Protein AF-A0A1F6H7B7-F1 (afdb_monomer)

Solvent-accessible surface area (backbone atoms only — not comparable to full-atom values): 17684 Å² total; per-residue (Å²): 93,75,45,80,41,49,40,76,53,74,68,33,74,91,38,43,65,57,56,53,54,42,64,75,52,29,46,65,53,29,44,35,38,45,31,40,31,54,53,30,71,84,36,67,70,41,30,29,41,40,28,42,43,70,62,48,75,68,54,48,51,51,49,52,50,46,30,59,59,48,55,75,46,44,66,60,53,51,53,52,49,60,57,54,60,72,52,90,85,77,53,75,87,78,46,56,69,66,55,48,52,45,46,32,71,72,76,43,68,84,72,70,76,75,76,85,73,89,74,79,93,84,74,99,63,90,74,74,80,74,78,49,72,66,57,39,50,54,52,44,53,53,47,50,54,53,47,53,52,50,56,56,50,47,73,78,43,55,82,67,58,29,55,54,49,51,52,51,45,54,51,51,54,50,53,39,52,54,43,54,50,54,46,17,69,75,33,72,60,32,40,48,52,50,35,75,69,36,72,65,54,39,50,53,47,50,54,49,46,41,49,51,54,34,47,63,76,64,61,73,87,59,48,73,49,67,43,85,38,44,26,33,41,96,79,29,51,79,35,62,36,57,50,99,88,67,48,76,38,60,47,99,86,69,45,78,34,63,40,52,41,62,66,62,50,49,52,52,48,50,55,49,32,47,75,72,60,40,79,81,57,41,76,85,57,74,83,56,78,86,65,72,88,77,77,78,74,83,81,79,83,85,128

pLDDT: mean 82.73, std 19.03, range [29.02, 97.75]

Secondary structure (DSSP, 8-state):
-EEEEEHHHHS-GGGHHHHHHHHHHEEEEEEEEPPTTTTTTT----EEEEEEEEPPHHHHHHHHHHHHHHHHHHHHHHHHHHHHHT-SS--GGGS-HHHHHHHHHHH----------------------PPPHHHHHHHHHHHHHHHHHHHHHHHH--HHHHHHHHHHHHHHHHHHHHHHHHHHHHSHHHHHHHHHH-HHHHHHHHHHHHHHHHHHHT----EEEE-S-BSB-SSSPBPB-B-TTSPBPB-TTSPBPB-BSHHHHHHHHHHHHHHTT-GGGSGGGTTSTTS--------PPP-

Foldseek 3Di:
DKDKAQPCLVPDLVNVVVVVVQLLFWDFAAKEWAQLLLPPPVGSGTIIITDIDTDDPVVNVLLVVLLVVCVVCVVVVLVVLVVQLPDDDDDLVNDDPLVSVLLCSPLNDQPPPPPDPDDDDDDDDPPPPDQDLVNLVVLLVVLVVVLVVLVVQLVVDDPVVVVVSVVVSVVSVVVNVVSLQSNLSNDPSSSSVCCSPDPVSVVVSSVSSSSVSSCVVPPDDHHYYYKPFSLADPNSDGDFDADPVRHFDADPVRDTHRPTCVVVSVVVSLVVCVVVVPVCNDPVVVPPPVPDPPPDDDDDDDD

Sequence (303 aa):
MAIVLPQGRLNNTNDEYIRKFIMERARILAVVGLHGNTFKPHTGTKTSVLFLQRYTEEELKKINAVQSKYEKQWQKFLEEIKTLAKKTNLTEESLPEELTGFLNSFYGSYEEEPEAEDNDKENGEEALKAETVEDLYEAIDTLKEEIETLQKEIKNADREKKKELTKKLKAFQKSLAEKEYSLGLKTLTGRLNILLNDGKDSEEFHKFWLRSKSAKELSYPIFMATSQKSGKDNSGEYVYKKDSSGELMLDENGHLIIDHDLDFIAEKFIEFAKKQRYDFSRESYKYKSEMLMAAEEKAKYGK

Structure (mmCIF, N/CA/C/O backbone):
data_AF-A0A1F6H7B7-F1
#
_entry.id   AF-A0A1F6H7B7-F1
#
loop_
_atom_site.group_PDB
_atom_site.id
_atom_site.type_symbol
_atom_site.label_atom_id
_atom_site.label_alt_id
_atom_site.label_comp_id
_atom_site.label_asym_id
_atom_site.label_entity_id
_atom_site.label_seq_id
_atom_site.pdbx_PDB_ins_code
_atom_site.Cartn_x
_atom_site.Cartn_y
_atom_site.Cartn_z
_atom_site.occupancy
_atom_site.B_iso_or_equiv
_atom_site.auth_seq_id
_atom_site.auth_comp_id
_atom_site.auth_asym_id
_atom_site.auth_atom_id
_atom_site.pdbx_PDB_model_num
ATOM 1 N N . MET A 1 1 ? -1.142 4.619 -20.828 1.00 90.25 1 MET A N 1
ATOM 2 C CA . MET A 1 1 ? -0.854 5.981 -20.319 1.00 90.25 1 MET A CA 1
ATOM 3 C C . MET A 1 1 ? 0.455 5.928 -19.550 1.00 90.25 1 MET A C 1
ATOM 5 O O . MET A 1 1 ? 0.703 4.900 -18.931 1.00 90.25 1 MET A O 1
ATOM 9 N N . ALA A 1 2 ? 1.267 6.982 -19.589 1.00 93.88 2 ALA A N 1
ATOM 10 C CA . ALA A 1 2 ? 2.458 7.120 -18.751 1.00 93.88 2 ALA A CA 1
ATOM 11 C C . ALA A 1 2 ? 2.395 8.459 -18.008 1.00 93.88 2 ALA A C 1
ATOM 13 O O . ALA A 1 2 ? 1.952 9.447 -18.591 1.00 93.88 2 ALA A O 1
ATOM 14 N N . ILE A 1 3 ? 2.784 8.483 -16.734 1.00 94.94 3 ILE A N 1
ATOM 15 C CA . ILE A 1 3 ? 2.766 9.688 -15.892 1.00 94.94 3 ILE A CA 1
ATOM 16 C C . ILE A 1 3 ? 4.098 9.786 -15.153 1.00 94.94 3 ILE A C 1
ATOM 18 O O . ILE A 1 3 ? 4.550 8.798 -14.580 1.00 94.94 3 ILE A O 1
ATOM 22 N N . VAL A 1 4 ? 4.710 10.971 -15.139 1.00 95.12 4 VAL A N 1
ATOM 23 C CA .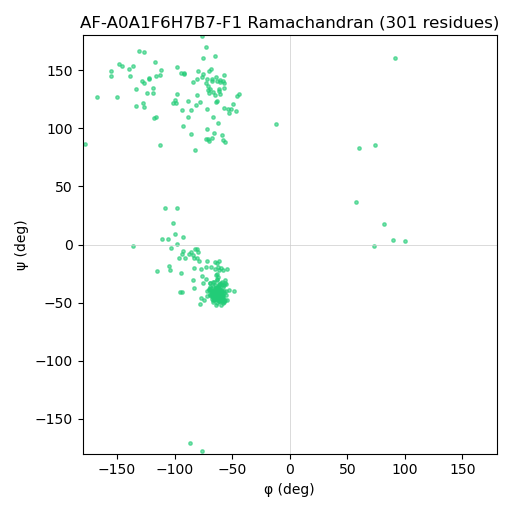 VAL A 1 4 ? 5.872 11.267 -14.290 1.00 95.12 4 VAL A CA 1
ATOM 24 C C . VAL A 1 4 ? 5.375 11.781 -12.943 1.00 95.12 4 VAL A C 1
ATOM 26 O O . VAL A 1 4 ? 4.633 12.759 -12.892 1.00 95.12 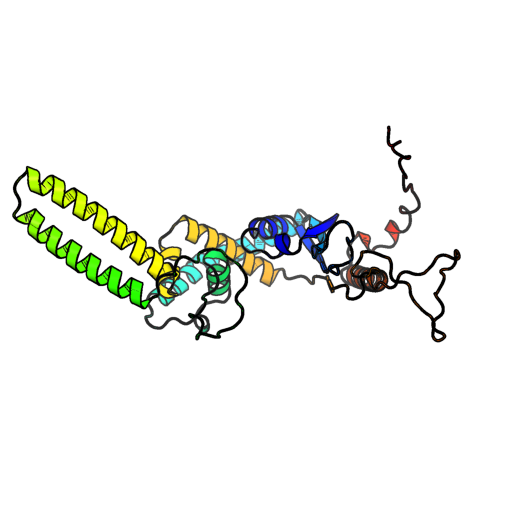4 VAL A O 1
ATOM 29 N N . LEU A 1 5 ? 5.778 11.130 -11.854 1.00 93.19 5 LEU A N 1
ATOM 30 C CA . LEU A 1 5 ? 5.374 11.480 -10.493 1.00 93.19 5 LEU A CA 1
ATOM 31 C C . LEU A 1 5 ? 6.599 11.630 -9.583 1.00 93.19 5 LEU A C 1
ATOM 33 O O . LEU A 1 5 ? 7.522 10.817 -9.674 1.00 93.19 5 LEU A O 1
ATOM 37 N N . PRO A 1 6 ? 6.627 12.616 -8.669 1.00 93.56 6 PRO A N 1
ATOM 38 C CA . PRO A 1 6 ? 7.606 12.650 -7.586 1.00 93.56 6 PRO A CA 1
ATOM 39 C C . PRO A 1 6 ? 7.535 11.377 -6.741 1.00 93.56 6 PRO A C 1
ATOM 41 O O . PRO A 1 6 ? 6.448 10.965 -6.327 1.00 93.56 6 PRO A O 1
ATOM 44 N N . GLN A 1 7 ? 8.684 10.781 -6.418 1.00 88.56 7 GLN A N 1
ATOM 45 C CA . GLN A 1 7 ? 8.719 9.587 -5.567 1.00 88.56 7 GLN A CA 1
ATOM 46 C C . GLN A 1 7 ? 8.140 9.862 -4.178 1.00 88.56 7 GLN A C 1
ATOM 48 O O . GLN A 1 7 ? 7.423 9.024 -3.643 1.00 88.56 7 GLN A O 1
ATOM 53 N N . GLY A 1 8 ? 8.347 11.068 -3.642 1.00 86.31 8 GLY A N 1
ATOM 54 C CA . GLY A 1 8 ? 7.748 11.488 -2.374 1.00 86.31 8 GLY A CA 1
ATOM 55 C C . GLY A 1 8 ? 6.216 11.559 -2.386 1.00 86.31 8 GLY A C 1
ATOM 56 O O . GLY A 1 8 ? 5.623 11.578 -1.321 1.00 86.31 8 GLY A O 1
ATOM 57 N N . ARG A 1 9 ? 5.555 11.570 -3.553 1.00 87.38 9 ARG A N 1
ATOM 58 C CA . ARG A 1 9 ? 4.090 11.422 -3.657 1.00 87.38 9 ARG A CA 1
ATOM 59 C C . ARG A 1 9 ? 3.688 9.973 -3.880 1.00 87.38 9 ARG A C 1
ATOM 61 O O . ARG A 1 9 ? 2.728 9.494 -3.295 1.00 87.38 9 ARG A O 1
ATOM 68 N N . LEU A 1 10 ? 4.439 9.259 -4.717 1.00 86.44 10 LEU A N 1
ATOM 69 C CA . LEU A 1 10 ? 4.133 7.868 -5.033 1.00 86.44 10 LEU A CA 1
ATOM 70 C C . LEU A 1 10 ? 4.361 6.923 -3.845 1.00 86.44 10 LEU A C 1
ATOM 72 O O . LEU A 1 10 ? 3.613 5.958 -3.723 1.00 86.44 10 LEU A O 1
ATOM 76 N N . ASN A 1 11 ? 5.344 7.191 -2.980 1.00 85.06 11 ASN A N 1
ATOM 77 C CA . ASN A 1 11 ? 5.778 6.272 -1.919 1.00 85.06 11 ASN A CA 1
ATOM 78 C C . ASN A 1 11 ? 5.310 6.674 -0.514 1.00 85.06 11 ASN A C 1
ATOM 80 O O . ASN A 1 11 ? 5.305 5.837 0.379 1.00 85.06 11 ASN A O 1
ATOM 84 N N . ASN A 1 12 ? 4.912 7.930 -0.305 1.00 82.19 12 ASN A N 1
ATOM 85 C CA . ASN A 1 12 ? 4.540 8.431 1.019 1.00 82.19 12 ASN A CA 1
ATOM 86 C C . ASN A 1 12 ? 3.251 7.767 1.529 1.00 82.19 12 ASN A C 1
ATOM 88 O O . ASN A 1 12 ? 2.313 7.527 0.760 1.00 82.19 12 ASN A O 1
ATOM 92 N N . THR A 1 13 ? 3.211 7.459 2.823 1.00 77.38 13 THR A N 1
ATOM 93 C CA . THR A 1 13 ? 2.051 6.905 3.531 1.00 77.38 13 THR A CA 1
ATOM 94 C C . THR A 1 13 ? 0.853 7.854 3.481 1.00 77.38 13 THR A C 1
ATOM 96 O O . THR A 1 13 ? -0.253 7.414 3.188 1.00 77.38 13 THR A O 1
ATOM 99 N N . ASN A 1 14 ? 1.066 9.168 3.612 1.00 79.38 14 ASN A N 1
ATOM 100 C CA . ASN A 1 14 ? -0.015 10.167 3.565 1.00 79.38 14 ASN A CA 1
ATOM 101 C C . ASN A 1 14 ? -0.739 10.211 2.207 1.00 79.38 14 ASN A C 1
ATOM 103 O O . ASN A 1 14 ? -1.907 10.585 2.127 1.00 79.38 14 ASN A O 1
ATOM 107 N N . ASP A 1 15 ? -0.055 9.803 1.136 1.00 85.00 15 ASP A N 1
ATOM 108 C CA . ASP A 1 15 ? -0.581 9.777 -0.230 1.00 85.00 15 ASP A CA 1
ATOM 109 C C . ASP A 1 15 ? -1.018 8.359 -0.669 1.00 85.00 15 ASP A C 1
ATOM 111 O O . ASP A 1 15 ? -1.204 8.084 -1.857 1.00 85.00 15 ASP A O 1
ATOM 115 N N . GLU A 1 16 ? -1.235 7.433 0.277 1.00 84.06 16 GLU A N 1
ATOM 116 C CA . GLU A 1 16 ? -1.691 6.061 -0.006 1.00 84.06 16 GLU A CA 1
ATOM 117 C C . GLU A 1 16 ? -3.002 6.024 -0.810 1.00 84.06 16 GLU A C 1
ATOM 119 O O . GLU A 1 16 ? -3.185 5.158 -1.673 1.00 84.06 16 GLU A O 1
ATOM 124 N N . TYR A 1 17 ? -3.892 7.000 -0.603 1.00 85.38 17 TYR A N 1
ATOM 125 C CA . TYR A 1 17 ? -5.143 7.119 -1.355 1.00 85.38 17 TYR A CA 1
ATOM 126 C C . TYR A 1 17 ? -4.912 7.191 -2.877 1.00 85.38 17 TYR A C 1
ATOM 128 O O . TYR A 1 17 ? -5.730 6.674 -3.638 1.00 85.38 17 TYR A O 1
ATOM 136 N N . ILE A 1 18 ? -3.784 7.754 -3.334 1.00 89.44 18 ILE A N 1
ATOM 137 C CA . ILE A 1 18 ? -3.405 7.797 -4.755 1.00 89.44 18 ILE A CA 1
ATOM 138 C C . ILE A 1 18 ? -3.130 6.379 -5.262 1.00 89.44 18 ILE A C 1
ATOM 140 O O . ILE A 1 18 ? -3.654 5.975 -6.303 1.00 89.44 18 ILE A O 1
ATOM 144 N N . ARG A 1 19 ? -2.343 5.592 -4.513 1.00 89.50 19 ARG A N 1
ATOM 145 C CA . ARG A 1 19 ? -2.039 4.193 -4.857 1.00 89.50 19 ARG A CA 1
ATOM 146 C C . ARG A 1 19 ? -3.311 3.346 -4.868 1.00 89.50 19 ARG A C 1
ATOM 148 O O . ARG A 1 19 ? -3.544 2.631 -5.841 1.00 89.50 19 ARG A O 1
ATOM 155 N N . LYS A 1 20 ? -4.169 3.491 -3.850 1.00 87.31 20 LYS A N 1
ATOM 156 C CA . LYS A 1 20 ? -5.486 2.831 -3.778 1.00 87.31 20 LYS A CA 1
ATOM 157 C C . LYS A 1 20 ? -6.349 3.174 -4.996 1.00 87.31 20 LYS A C 1
ATOM 159 O O . LYS A 1 20 ? -6.845 2.271 -5.666 1.00 87.31 20 LYS A O 1
ATOM 164 N N . PHE A 1 21 ? -6.460 4.458 -5.336 1.00 90.81 21 PHE A N 1
ATOM 165 C CA . PHE A 1 21 ? -7.241 4.924 -6.484 1.00 90.81 21 PHE A CA 1
ATOM 166 C C . PHE A 1 21 ? -6.760 4.318 -7.808 1.00 90.81 21 PHE A C 1
ATOM 168 O O . PHE A 1 21 ? -7.582 3.908 -8.634 1.00 90.81 21 PHE A O 1
ATOM 175 N N . ILE A 1 22 ? -5.438 4.252 -8.004 1.00 92.00 22 ILE A N 1
ATOM 176 C CA . ILE A 1 22 ? -4.825 3.642 -9.187 1.00 92.00 22 ILE A CA 1
ATOM 177 C C . ILE A 1 22 ? -5.146 2.148 -9.228 1.00 92.00 22 ILE A C 1
ATOM 179 O O . ILE A 1 22 ? -5.678 1.688 -10.234 1.00 92.00 22 ILE A O 1
ATOM 183 N N . MET A 1 23 ? -4.890 1.409 -8.144 1.00 89.62 23 MET A N 1
ATOM 184 C CA . MET A 1 23 ? -5.093 -0.046 -8.083 1.00 89.62 23 MET A CA 1
ATOM 185 C C . MET A 1 23 ? -6.555 -0.468 -8.281 1.00 89.62 23 MET A C 1
ATOM 187 O O . MET A 1 23 ? -6.802 -1.559 -8.790 1.00 89.62 23 MET A O 1
ATOM 191 N N . GLU A 1 24 ? -7.519 0.385 -7.923 1.00 88.56 24 GLU A N 1
ATOM 192 C CA . GLU A 1 24 ? -8.952 0.155 -8.159 1.00 88.56 24 GLU A CA 1
ATOM 193 C C . GLU A 1 24 ? -9.361 0.299 -9.632 1.00 88.56 24 GLU A C 1
ATOM 195 O O . GLU A 1 24 ? -10.335 -0.311 -10.069 1.00 88.56 24 GLU A O 1
ATOM 200 N N . ARG A 1 25 ? -8.665 1.141 -10.404 1.00 91.31 25 ARG A N 1
ATOM 201 C CA . ARG A 1 25 ? -9.115 1.568 -11.745 1.00 91.31 25 ARG A CA 1
ATOM 202 C C . ARG A 1 25 ? -8.206 1.108 -12.871 1.00 91.31 25 ARG A C 1
ATOM 204 O O . ARG A 1 25 ? -8.641 1.046 -14.023 1.00 91.31 25 ARG A O 1
ATOM 211 N N . ALA A 1 26 ? -6.953 0.812 -12.560 1.00 94.12 26 ALA A N 1
ATOM 212 C CA . ALA A 1 26 ? -5.938 0.501 -13.538 1.00 94.12 26 ALA A CA 1
ATOM 213 C C . ALA A 1 26 ? -4.934 -0.541 -13.035 1.00 94.12 26 ALA A C 1
ATOM 215 O O . ALA A 1 26 ? -4.635 -0.658 -11.849 1.00 94.12 26 ALA A O 1
ATOM 216 N N . ARG A 1 27 ? -4.357 -1.251 -14.001 1.00 93.12 27 ARG A N 1
ATOM 217 C CA . ARG A 1 27 ? -3.175 -2.091 -13.848 1.00 93.12 27 ARG A CA 1
ATOM 218 C C . ARG A 1 27 ? -1.926 -1.239 -13.967 1.00 93.12 27 ARG A C 1
ATOM 220 O O . ARG A 1 27 ? -1.839 -0.379 -14.850 1.00 93.12 27 ARG A O 1
ATOM 227 N N . ILE A 1 28 ? -0.946 -1.528 -13.122 1.00 95.19 28 ILE A N 1
ATOM 228 C CA . ILE A 1 28 ? 0.389 -0.943 -13.216 1.00 95.19 28 ILE A CA 1
ATOM 229 C C . ILE A 1 28 ? 1.221 -1.829 -14.139 1.00 95.19 28 ILE A C 1
ATOM 231 O O . ILE A 1 28 ? 1.559 -2.950 -13.793 1.00 95.19 28 ILE A O 1
ATOM 235 N N . LEU A 1 29 ? 1.547 -1.347 -15.333 1.00 96.19 29 LEU A N 1
ATOM 236 C CA . LEU A 1 29 ? 2.328 -2.123 -16.302 1.00 96.19 29 LEU A CA 1
ATOM 237 C C . LEU A 1 29 ? 3.826 -2.028 -16.023 1.00 96.19 29 LEU A C 1
ATOM 239 O O . LEU A 1 29 ? 4.556 -3.003 -16.211 1.00 96.19 29 LEU A O 1
ATOM 243 N N . ALA A 1 30 ? 4.270 -0.843 -15.599 1.00 97.06 30 ALA A N 1
ATOM 244 C CA . ALA A 1 30 ? 5.657 -0.567 -15.278 1.00 97.06 30 ALA A CA 1
ATOM 245 C C . ALA A 1 30 ? 5.810 0.583 -14.281 1.00 97.06 30 ALA A C 1
ATOM 247 O O . ALA A 1 30 ? 5.026 1.537 -14.306 1.00 97.06 30 ALA A O 1
ATOM 248 N N . VAL A 1 31 ? 6.868 0.517 -13.476 1.00 96.94 31 VAL A N 1
ATOM 249 C CA . VAL A 1 31 ? 7.377 1.627 -12.667 1.00 96.94 31 VAL A CA 1
ATOM 250 C C . VAL A 1 31 ? 8.857 1.801 -12.990 1.00 96.94 31 VAL A C 1
ATOM 252 O O . VAL A 1 31 ? 9.659 0.890 -12.786 1.00 96.94 31 VAL A O 1
ATOM 255 N N . VAL A 1 32 ? 9.221 2.972 -13.508 1.00 97.19 32 VAL A N 1
ATOM 256 C CA . VAL A 1 32 ? 10.609 3.302 -13.847 1.00 97.19 32 VAL A CA 1
ATOM 257 C C . VAL A 1 32 ? 11.079 4.451 -12.969 1.00 97.19 32 VAL A C 1
ATOM 259 O O . VAL A 1 32 ? 10.623 5.579 -13.129 1.00 97.19 32 VAL A O 1
ATOM 262 N N . GLY A 1 33 ? 11.987 4.175 -12.037 1.00 96.69 33 GLY A N 1
ATOM 263 C CA . GLY A 1 33 ? 12.661 5.196 -11.243 1.00 96.69 33 GLY A CA 1
ATOM 264 C C . GLY A 1 33 ? 13.631 6.001 -12.102 1.00 96.69 33 GLY A C 1
ATOM 265 O O . GLY A 1 33 ? 14.451 5.427 -12.815 1.00 96.69 33 GLY A O 1
ATOM 266 N N . LEU A 1 34 ? 13.551 7.325 -12.024 1.00 95.81 34 LEU A N 1
ATOM 267 C CA . LEU A 1 34 ? 14.481 8.231 -12.691 1.00 95.81 34 LEU A CA 1
ATOM 268 C C . LEU A 1 34 ? 15.563 8.690 -11.712 1.00 95.81 34 LEU A C 1
ATOM 270 O O . LEU A 1 34 ? 15.349 8.754 -10.497 1.00 95.81 34 LEU A O 1
ATOM 274 N N . HIS A 1 35 ? 16.733 9.018 -12.249 1.00 94.88 35 HIS A N 1
ATOM 275 C CA . HIS A 1 35 ? 17.829 9.561 -11.462 1.00 94.88 35 HIS A CA 1
ATOM 276 C C . HIS A 1 35 ? 17.506 10.997 -10.998 1.00 94.88 35 HIS A C 1
ATOM 278 O O . HIS A 1 35 ? 16.830 11.753 -11.696 1.00 94.88 35 HIS A O 1
ATOM 284 N N . GLY A 1 36 ? 18.016 11.417 -9.835 1.00 93.50 36 GLY A N 1
ATOM 285 C CA . GLY A 1 36 ? 17.706 12.738 -9.252 1.00 93.50 36 GLY A CA 1
ATOM 286 C C . GLY A 1 36 ? 18.140 13.937 -10.109 1.00 93.50 36 GLY A C 1
ATOM 287 O O . GLY A 1 36 ? 17.580 15.022 -9.998 1.00 93.50 36 GLY A O 1
ATOM 288 N N . ASN A 1 37 ? 19.102 13.731 -11.011 1.00 95.25 37 ASN A N 1
ATOM 289 C CA . ASN A 1 37 ? 19.599 14.765 -11.926 1.00 95.25 37 ASN A CA 1
ATOM 290 C C . ASN A 1 37 ? 18.803 14.873 -13.240 1.00 95.25 37 ASN A C 1
ATOM 292 O O . ASN A 1 37 ? 19.010 15.827 -13.982 1.00 95.25 37 ASN A O 1
ATOM 296 N N . THR A 1 38 ? 17.871 13.956 -13.534 1.00 94.19 38 THR A N 1
ATOM 297 C CA . THR A 1 38 ? 17.144 13.928 -14.820 1.00 94.19 38 THR A CA 1
ATOM 298 C C . THR A 1 38 ? 16.437 15.258 -15.130 1.00 94.19 38 THR A C 1
ATOM 300 O O . THR A 1 38 ? 16.486 15.746 -16.262 1.00 94.19 38 THR A O 1
ATOM 303 N N . PHE A 1 39 ? 15.835 15.889 -14.117 1.00 94.38 39 PHE A N 1
ATOM 304 C CA . PHE A 1 39 ? 15.079 17.141 -14.261 1.00 94.38 39 PHE A CA 1
ATOM 305 C C . PHE A 1 39 ? 15.851 18.403 -13.853 1.00 94.38 39 PHE A C 1
ATOM 307 O O . PHE A 1 39 ? 15.278 19.496 -13.824 1.00 94.38 39 PHE A O 1
ATOM 314 N N . LYS A 1 40 ? 17.155 18.294 -13.584 1.00 93.56 40 LYS A N 1
ATOM 315 C CA . LYS A 1 40 ? 17.993 19.475 -13.366 1.00 93.56 40 LYS A CA 1
ATOM 316 C C . LYS A 1 40 ? 18.158 20.281 -14.666 1.00 93.56 40 LYS A C 1
ATOM 318 O O . LYS A 1 40 ? 18.073 19.696 -15.752 1.00 93.56 40 LYS A O 1
ATOM 323 N N . PRO A 1 41 ? 18.347 21.609 -14.578 1.0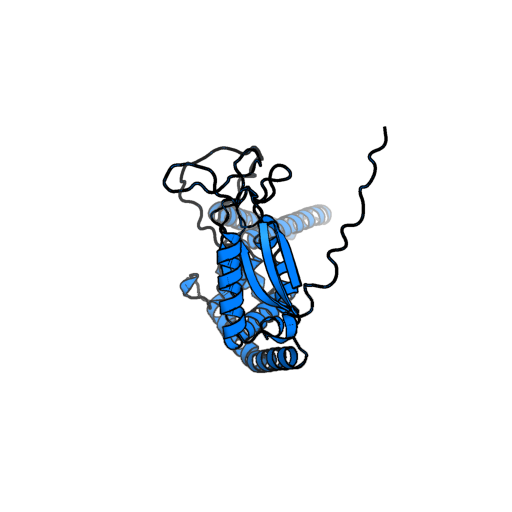0 93.69 41 PRO A N 1
ATOM 324 C CA . PRO A 1 41 ? 18.501 22.418 -13.357 1.00 93.69 41 PRO A CA 1
ATOM 325 C C . PRO A 1 41 ? 17.178 22.809 -12.674 1.00 93.69 41 PRO A C 1
ATOM 327 O O . PRO A 1 41 ? 17.199 23.413 -11.608 1.00 93.69 41 PRO A O 1
ATOM 330 N N . HIS A 1 42 ? 16.022 22.471 -13.253 1.00 92.62 42 HIS A N 1
ATOM 331 C CA . HIS A 1 42 ? 14.721 22.924 -12.747 1.00 92.62 42 HIS A CA 1
ATOM 332 C C . HIS A 1 42 ? 14.336 22.294 -11.406 1.00 92.62 42 HIS A C 1
ATOM 334 O O . HIS A 1 42 ? 13.747 22.962 -10.561 1.00 92.62 42 HIS A O 1
ATOM 340 N N . THR A 1 43 ? 14.647 21.011 -11.206 1.00 91.62 43 THR A N 1
ATOM 341 C CA . THR A 1 43 ? 14.432 20.339 -9.921 1.00 91.62 43 THR A CA 1
ATOM 342 C C . THR A 1 43 ? 15.366 19.145 -9.729 1.00 91.62 43 THR A C 1
ATOM 344 O O . THR A 1 43 ? 15.677 18.424 -10.676 1.00 91.62 43 THR A O 1
ATOM 347 N N . GLY A 1 44 ? 15.794 18.927 -8.483 1.00 89.19 44 GLY A N 1
ATOM 348 C CA . GLY A 1 44 ? 16.497 17.718 -8.040 1.00 89.19 44 GLY A CA 1
ATOM 349 C C . GLY A 1 44 ? 15.567 16.632 -7.483 1.00 89.19 44 GLY A C 1
ATOM 350 O O . GLY A 1 44 ? 16.042 15.646 -6.923 1.00 89.19 44 GLY A O 1
ATOM 351 N N . THR A 1 45 ? 14.244 16.813 -7.568 1.00 92.12 45 THR A N 1
ATOM 352 C CA . THR A 1 45 ? 13.276 15.846 -7.040 1.00 92.12 45 THR A CA 1
ATOM 353 C C . THR A 1 45 ? 13.379 14.517 -7.785 1.00 92.12 45 THR A C 1
ATOM 355 O O . THR A 1 45 ? 13.172 14.443 -8.998 1.00 92.12 45 THR A O 1
ATOM 358 N N . LYS A 1 46 ? 13.625 13.436 -7.038 1.00 92.56 46 LYS A N 1
ATOM 359 C CA . LYS A 1 46 ? 13.590 12.079 -7.581 1.00 92.56 46 LYS A CA 1
ATOM 360 C C . LYS A 1 46 ? 12.165 11.716 -7.991 1.00 92.56 46 LYS A C 1
ATOM 362 O O . LYS A 1 46 ? 11.205 11.908 -7.243 1.00 92.56 46 LYS A O 1
ATOM 367 N N . THR A 1 47 ? 12.024 11.191 -9.195 1.00 94.94 47 THR A N 1
ATOM 368 C CA . THR A 1 47 ? 10.733 10.963 -9.853 1.00 94.94 47 THR A CA 1
ATOM 369 C C . THR A 1 47 ? 10.656 9.547 -10.400 1.00 94.94 47 THR A C 1
ATOM 371 O O . THR A 1 47 ? 11.638 8.804 -10.440 1.00 94.94 47 THR A O 1
ATOM 374 N N . SER A 1 48 ? 9.459 9.116 -10.769 1.00 95.12 48 SER A N 1
ATOM 375 C CA . SER A 1 48 ? 9.231 7.831 -11.416 1.00 95.12 48 SER A CA 1
ATOM 376 C C . SER A 1 48 ? 8.212 7.968 -12.531 1.00 95.12 48 SER A C 1
ATOM 378 O O . SER A 1 48 ? 7.267 8.748 -12.422 1.00 95.12 48 SER A O 1
ATOM 380 N N . VAL A 1 49 ? 8.410 7.206 -13.601 1.00 96.31 49 VAL A N 1
ATOM 381 C CA . VAL A 1 49 ? 7.456 7.071 -14.698 1.00 96.31 49 VAL A CA 1
ATOM 382 C C . VAL A 1 49 ? 6.584 5.856 -14.419 1.00 96.31 49 VAL A C 1
ATOM 384 O O . VAL A 1 49 ? 7.071 4.726 -14.370 1.00 96.31 49 VAL A O 1
ATOM 387 N N . LEU A 1 50 ? 5.293 6.094 -14.221 1.00 96.31 50 LEU A N 1
ATOM 388 C CA . LEU A 1 50 ? 4.294 5.066 -13.970 1.00 96.31 50 LEU A CA 1
ATOM 389 C C . LEU A 1 50 ? 3.501 4.796 -15.249 1.00 96.31 50 LEU A C 1
ATOM 391 O O . LEU A 1 50 ? 2.861 5.702 -15.787 1.00 96.31 50 LEU A O 1
ATOM 395 N N . PHE A 1 51 ? 3.510 3.550 -15.718 1.00 95.81 51 PHE A N 1
ATOM 396 C CA . PHE A 1 51 ? 2.731 3.119 -16.877 1.00 95.81 51 PHE A CA 1
ATOM 397 C C . PHE A 1 51 ? 1.452 2.430 -16.416 1.00 95.81 51 PHE A C 1
ATOM 399 O O . PHE A 1 51 ? 1.501 1.423 -15.712 1.00 95.81 51 PHE A O 1
ATOM 406 N N . LEU A 1 52 ? 0.306 2.963 -16.840 1.00 95.12 52 LEU A N 1
ATOM 407 C CA . LEU A 1 52 ? -1.020 2.525 -16.410 1.00 95.12 52 LEU A CA 1
ATOM 408 C C . LEU A 1 52 ? -1.895 2.093 -17.590 1.00 95.12 52 LEU A C 1
ATOM 410 O O . LEU A 1 52 ? -1.911 2.744 -18.648 1.00 95.12 52 LEU A O 1
ATOM 414 N N . GLN A 1 53 ? -2.682 1.042 -17.358 1.00 93.81 53 GLN A N 1
ATOM 415 C CA . GLN A 1 53 ? -3.747 0.566 -18.242 1.00 93.81 53 GLN A CA 1
ATOM 416 C C . GLN A 1 53 ? -5.049 0.440 -17.455 1.00 93.81 53 GLN A C 1
ATOM 418 O O . GLN A 1 53 ? -5.107 -0.296 -16.478 1.00 93.81 53 GLN A O 1
ATOM 423 N N . ARG A 1 54 ? -6.104 1.143 -17.878 1.00 93.88 54 ARG A N 1
ATOM 424 C CA . ARG A 1 54 ? -7.431 1.018 -17.258 1.00 93.88 54 ARG A CA 1
ATOM 425 C C . ARG A 1 54 ? -7.934 -0.423 -17.380 1.00 93.88 54 ARG A C 1
ATOM 427 O O . ARG A 1 54 ? -7.778 -1.012 -18.449 1.00 93.88 54 ARG A O 1
ATOM 434 N N . TYR A 1 55 ? -8.564 -0.946 -16.330 1.00 93.56 55 TYR A N 1
ATOM 435 C CA . TYR A 1 55 ? -9.199 -2.261 -16.405 1.00 93.56 55 TYR A CA 1
ATOM 436 C C . TYR A 1 55 ? -10.294 -2.292 -17.473 1.00 93.56 55 TYR A C 1
ATOM 438 O O . TYR A 1 55 ? -11.060 -1.339 -17.648 1.00 93.56 55 TYR A O 1
ATOM 446 N N . THR A 1 56 ? -10.371 -3.417 -18.168 1.00 92.94 56 THR A N 1
ATOM 447 C CA . THR A 1 56 ? -11.503 -3.765 -19.028 1.00 92.94 56 THR A CA 1
ATOM 448 C C . THR A 1 56 ? -12.703 -4.210 -18.188 1.00 92.94 56 THR A C 1
ATOM 450 O O . THR A 1 56 ? -12.557 -4.625 -17.037 1.00 92.94 56 THR A O 1
ATOM 453 N N . GLU A 1 57 ? -13.909 -4.174 -18.760 1.00 94.31 57 GLU A N 1
ATOM 454 C CA . GLU A 1 57 ? -15.110 -4.669 -18.067 1.00 94.31 57 GLU A CA 1
AT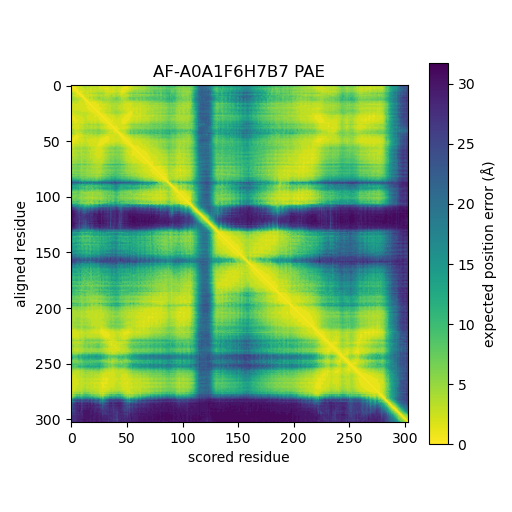OM 455 C C . GLU A 1 57 ? -14.994 -6.148 -17.676 1.00 94.31 57 GLU A C 1
ATOM 457 O O . GLU A 1 57 ? -15.484 -6.560 -16.626 1.00 94.31 57 GLU A O 1
ATOM 462 N N . GLU A 1 58 ? -14.323 -6.955 -18.499 1.00 93.75 58 GLU A N 1
ATOM 463 C CA . GLU A 1 58 ? -14.080 -8.369 -18.214 1.00 93.75 58 GLU A CA 1
ATOM 464 C C . GLU A 1 58 ? -13.135 -8.564 -17.025 1.00 93.75 58 GLU A C 1
ATOM 466 O O . GLU A 1 58 ? -13.384 -9.416 -16.171 1.00 93.75 58 GLU A O 1
ATOM 471 N N . GLU A 1 59 ? -12.066 -7.771 -16.935 1.00 92.88 59 GLU A N 1
ATOM 472 C CA . GLU A 1 59 ? -11.151 -7.799 -15.791 1.00 92.88 59 GLU A CA 1
ATOM 473 C C . GLU A 1 59 ? -11.845 -7.338 -14.508 1.00 92.88 59 GLU A C 1
ATOM 475 O O . GLU A 1 59 ? -11.703 -7.996 -13.481 1.00 92.88 59 GLU A O 1
ATOM 480 N N . LEU A 1 60 ? -12.661 -6.280 -14.567 1.00 93.50 60 LEU A N 1
ATOM 481 C CA . LEU A 1 60 ? -13.454 -5.832 -13.416 1.00 93.50 60 LEU A CA 1
ATOM 482 C C . LEU A 1 60 ? -14.423 -6.920 -12.940 1.00 93.50 60 LEU A C 1
ATOM 484 O O . LEU A 1 60 ? -14.531 -7.170 -11.741 1.00 93.50 60 LEU A O 1
ATOM 488 N N . LYS A 1 61 ? -15.083 -7.630 -13.866 1.00 95.50 61 LYS A N 1
ATOM 489 C CA . LYS A 1 61 ? -15.930 -8.784 -13.524 1.00 95.50 61 LYS A CA 1
ATOM 490 C C . LYS A 1 61 ? -15.130 -9.894 -12.841 1.00 95.50 61 LYS A C 1
ATOM 492 O O . LYS A 1 61 ? -15.613 -10.455 -11.860 1.00 95.50 61 LYS A O 1
ATOM 497 N N . LYS A 1 62 ? -13.913 -10.192 -13.312 1.00 95.12 62 LYS A N 1
ATOM 498 C CA . LYS A 1 62 ? -13.020 -11.178 -12.674 1.00 95.12 62 LYS A CA 1
ATOM 499 C C . LYS A 1 62 ? -12.621 -10.747 -11.262 1.00 95.12 62 LYS A C 1
ATOM 501 O O . LYS A 1 62 ? -12.731 -11.554 -10.344 1.00 95.12 62 LYS A O 1
ATOM 506 N N . ILE A 1 63 ? -12.229 -9.487 -11.076 1.00 93.50 63 ILE A N 1
ATOM 507 C CA . ILE A 1 63 ? -11.887 -8.927 -9.759 1.00 93.50 63 ILE A CA 1
ATOM 508 C C . ILE A 1 63 ? -13.079 -9.053 -8.805 1.00 93.50 63 ILE A C 1
ATOM 510 O O . ILE A 1 63 ? -12.941 -9.621 -7.724 1.00 93.50 63 ILE A O 1
ATOM 514 N N . ASN A 1 64 ? -14.266 -8.621 -9.234 1.00 93.62 64 ASN A N 1
ATOM 515 C CA . ASN A 1 64 ? -15.481 -8.690 -8.422 1.00 93.62 64 ASN A CA 1
ATOM 516 C C . ASN A 1 64 ? -15.887 -10.136 -8.092 1.00 93.62 64 ASN A C 1
ATOM 518 O O . ASN A 1 64 ? -16.355 -10.408 -6.985 1.00 93.62 64 ASN A O 1
ATOM 522 N N . ALA A 1 65 ? -15.692 -11.079 -9.019 1.00 95.75 65 ALA A N 1
ATOM 523 C CA . ALA A 1 65 ? -15.956 -12.496 -8.777 1.00 95.75 65 ALA A CA 1
ATOM 524 C C . ALA A 1 65 ? -15.011 -13.078 -7.713 1.00 95.75 65 ALA A C 1
ATOM 526 O O . ALA A 1 65 ? -15.465 -13.794 -6.817 1.00 95.75 65 ALA A O 1
ATOM 527 N N . VAL A 1 66 ? -13.719 -12.734 -7.768 1.00 95.06 66 VAL A N 1
ATOM 528 C CA . VAL A 1 66 ? -12.734 -13.140 -6.755 1.00 95.06 66 VAL A CA 1
ATOM 529 C C . VAL A 1 66 ? -13.055 -12.505 -5.401 1.00 95.06 66 VA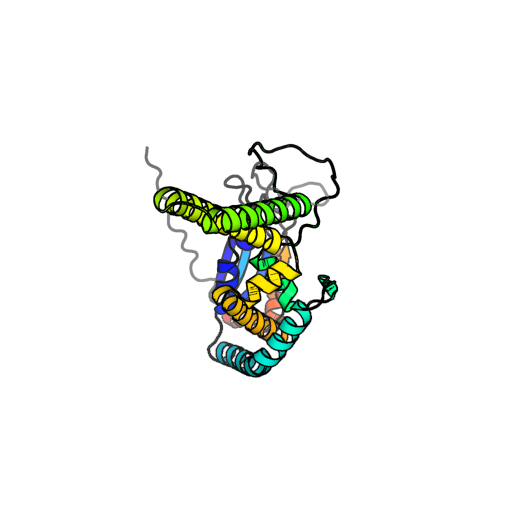L A C 1
ATOM 531 O O . VAL A 1 66 ? -13.072 -13.204 -4.390 1.00 95.06 66 VAL A O 1
ATOM 534 N N . GLN A 1 67 ? -13.404 -11.219 -5.359 1.00 93.56 67 GLN A N 1
ATOM 535 C CA . GLN A 1 67 ? -13.823 -10.567 -4.114 1.00 93.56 67 GLN A CA 1
ATOM 536 C C . GLN A 1 67 ? -15.076 -11.228 -3.525 1.00 93.56 67 GLN A C 1
ATOM 538 O O . GLN A 1 67 ? -15.080 -11.582 -2.354 1.00 93.56 67 GLN A O 1
ATOM 543 N N . SER A 1 68 ? -16.090 -11.527 -4.342 1.00 95.25 68 SER A N 1
ATOM 544 C CA . SER A 1 68 ? -17.314 -12.218 -3.897 1.00 95.25 68 SER A CA 1
ATOM 545 C C . SER A 1 68 ? -17.053 -13.639 -3.377 1.00 95.25 68 SER A C 1
ATOM 547 O O . SER A 1 68 ? -17.768 -14.139 -2.506 1.00 95.25 68 SER A O 1
ATOM 549 N N . LYS A 1 69 ? -16.033 -14.323 -3.912 1.00 95.81 69 LYS A N 1
ATOM 550 C CA . LYS A 1 69 ? -15.572 -15.630 -3.421 1.00 95.81 69 LYS A CA 1
ATOM 551 C C . LYS A 1 69 ? -14.967 -15.508 -2.020 1.00 95.81 69 LYS A C 1
ATOM 553 O O . LYS A 1 69 ? -15.287 -16.333 -1.164 1.00 95.81 69 LYS A O 1
ATOM 558 N N . TYR A 1 70 ? -14.125 -14.501 -1.785 1.00 95.12 70 TYR A N 1
ATOM 559 C CA . TYR A 1 70 ? -13.499 -14.262 -0.480 1.00 95.12 70 TYR A CA 1
ATOM 560 C C . TYR A 1 70 ? -14.442 -13.629 0.541 1.00 95.12 70 TYR A C 1
ATOM 562 O O . TYR A 1 70 ? -14.311 -13.918 1.724 1.00 95.12 70 TYR A O 1
ATOM 570 N N . GLU A 1 71 ? -15.454 -12.883 0.108 1.00 95.31 71 GLU A N 1
ATOM 571 C CA . GLU A 1 71 ? -16.491 -12.320 0.980 1.00 95.31 71 GLU A CA 1
ATOM 572 C C . GLU A 1 71 ? -17.143 -13.395 1.859 1.00 95.31 71 GLU A C 1
ATOM 574 O O . GLU A 1 71 ? -17.339 -13.224 3.058 1.00 95.31 71 GLU A O 1
ATOM 579 N N . LYS A 1 72 ? -17.374 -14.583 1.291 1.00 93.94 72 LYS A N 1
ATOM 580 C CA . LYS A 1 72 ? -17.929 -15.733 2.020 1.00 93.94 72 LYS A CA 1
ATOM 581 C C . LYS A 1 72 ? -17.006 -16.260 3.126 1.00 93.94 72 LYS A C 1
ATOM 583 O O . LYS A 1 72 ? -17.468 -16.963 4.018 1.00 93.94 72 LYS A O 1
ATOM 588 N N . GLN A 1 73 ? -15.710 -15.962 3.053 1.00 95.12 73 GLN A N 1
ATOM 589 C CA . GLN A 1 73 ? -14.694 -16.372 4.025 1.00 95.12 73 GLN A CA 1
ATOM 590 C C . GLN A 1 73 ? -14.406 -15.278 5.062 1.00 95.12 73 GLN A C 1
ATOM 592 O O . GLN A 1 73 ? -13.775 -15.572 6.077 1.00 95.12 73 GLN A O 1
ATOM 597 N N . TRP A 1 74 ? -14.893 -14.050 4.846 1.00 93.56 74 TRP A N 1
ATOM 598 C CA . TRP A 1 74 ? -14.641 -12.908 5.723 1.00 93.56 74 TRP A CA 1
ATOM 599 C C . TRP A 1 74 ? -15.073 -13.174 7.164 1.00 93.56 74 TRP A C 1
ATOM 601 O O . TRP A 1 74 ? -14.284 -12.996 8.083 1.00 93.56 74 TRP A O 1
ATOM 611 N N . GLN A 1 75 ? -16.292 -13.683 7.365 1.00 92.81 75 GLN A N 1
ATOM 612 C CA . GLN A 1 75 ? -16.811 -13.954 8.712 1.00 92.81 75 GLN A CA 1
ATOM 613 C C . GLN A 1 75 ? -15.938 -14.954 9.476 1.00 92.81 75 GLN A C 1
ATOM 615 O O . GLN A 1 75 ? -15.661 -14.765 10.656 1.00 92.81 75 GLN A O 1
ATOM 620 N N . LYS A 1 76 ? -15.447 -15.992 8.790 1.00 94.06 76 LYS A N 1
ATOM 621 C CA . LYS A 1 76 ? -14.537 -16.969 9.394 1.00 94.06 76 LYS A CA 1
ATOM 622 C C . LYS A 1 76 ? -13.216 -16.310 9.802 1.00 94.06 76 LYS A C 1
ATOM 624 O O . LYS A 1 76 ? -12.765 -16.502 10.925 1.00 94.06 76 LYS A O 1
ATOM 629 N N . PHE A 1 77 ? -12.636 -15.511 8.911 1.00 92.75 77 PHE A N 1
ATOM 630 C CA . PHE A 1 77 ? -11.396 -14.783 9.173 1.00 92.75 77 PHE A CA 1
ATOM 631 C C . PHE A 1 77 ? -11.545 -13.768 10.320 1.00 92.75 77 PHE A C 1
ATOM 633 O O . PHE A 1 77 ? -10.666 -13.651 11.170 1.00 92.75 77 PHE A O 1
ATOM 640 N N . LEU A 1 78 ? -12.685 -13.083 10.408 1.00 91.00 78 LEU A N 1
ATOM 641 C CA . LEU A 1 78 ? -12.970 -12.139 11.485 1.00 91.00 78 LEU A CA 1
ATOM 642 C C . LEU A 1 78 ? -13.045 -12.833 12.854 1.00 91.00 78 LEU A C 1
ATOM 644 O O . LEU A 1 78 ? -12.514 -12.316 13.836 1.00 91.00 78 LEU A O 1
ATOM 648 N N . GLU A 1 79 ? -13.663 -14.012 12.933 1.00 90.81 79 GLU A N 1
ATOM 649 C CA . GLU A 1 79 ? -13.699 -14.801 14.172 1.00 90.81 79 GLU A CA 1
ATOM 650 C C . GLU A 1 79 ? -12.309 -15.328 14.571 1.00 90.81 79 GLU A C 1
ATOM 652 O O . GLU A 1 79 ? -11.966 -15.340 15.758 1.00 90.81 79 GLU A O 1
ATOM 657 N N . GLU A 1 80 ? -11.469 -15.693 13.596 1.00 91.06 80 GLU A N 1
ATOM 658 C CA . GLU A 1 80 ? -10.060 -16.035 13.836 1.00 91.06 80 GLU A CA 1
ATOM 659 C C . GLU A 1 80 ? -9.308 -14.847 14.459 1.00 91.06 80 GLU A C 1
ATOM 661 O O . GLU A 1 80 ? -8.637 -15.007 15.481 1.00 91.06 80 GLU A O 1
ATOM 666 N N . ILE A 1 81 ? -9.500 -13.636 13.926 1.00 89.19 81 ILE A N 1
ATOM 667 C CA . ILE A 1 81 ? -8.889 -12.414 14.463 1.00 89.19 81 ILE A CA 1
ATOM 668 C C . ILE A 1 81 ? -9.397 -12.090 15.872 1.00 89.19 81 ILE A C 1
ATOM 670 O O . ILE A 1 81 ? -8.593 -11.825 16.764 1.00 89.19 81 ILE A O 1
ATOM 674 N N . LYS A 1 82 ? -10.710 -12.156 16.120 1.00 88.62 82 LYS A N 1
ATOM 675 C CA . LYS A 1 82 ? -11.273 -11.948 17.468 1.00 88.62 82 LYS A CA 1
ATOM 676 C C . LYS A 1 82 ? -10.732 -12.953 18.481 1.00 88.62 82 LYS A C 1
ATOM 678 O O . LYS A 1 82 ? -10.598 -12.638 19.661 1.00 88.62 82 LYS A O 1
ATOM 683 N N . THR A 1 83 ? -10.440 -14.173 18.038 1.00 88.12 83 THR A N 1
ATOM 684 C CA . THR A 1 83 ? -9.827 -15.201 18.885 1.00 88.12 83 THR A CA 1
ATOM 685 C C . THR A 1 83 ? -8.366 -14.870 19.180 1.00 88.12 83 THR A C 1
ATOM 687 O O . THR A 1 83 ? -7.925 -15.040 20.316 1.00 88.12 83 THR A O 1
ATOM 690 N N . LEU A 1 84 ? -7.627 -14.357 18.191 1.00 85.56 84 LEU A N 1
ATOM 691 C CA . LEU A 1 84 ? -6.259 -13.871 18.381 1.00 85.56 84 LEU A CA 1
ATOM 692 C C . LEU A 1 84 ? -6.211 -12.689 19.353 1.00 85.56 84 LEU A C 1
ATOM 694 O O . LEU A 1 84 ? -5.406 -12.734 20.274 1.00 85.56 84 LEU A O 1
ATOM 698 N N . ALA A 1 85 ? -7.119 -11.716 19.233 1.00 82.06 85 ALA A N 1
ATOM 699 C CA . ALA A 1 85 ? -7.181 -10.524 20.089 1.00 82.06 85 ALA A CA 1
ATOM 700 C C . ALA A 1 85 ? -7.326 -10.819 21.592 1.00 82.06 85 ALA A C 1
ATOM 702 O O . ALA A 1 85 ? -6.991 -9.983 22.425 1.00 82.06 85 ALA A O 1
ATOM 703 N N . LYS A 1 86 ? -7.818 -12.009 21.955 1.00 83.19 86 LYS A N 1
ATOM 704 C CA . LYS A 1 86 ? -7.953 -12.448 23.353 1.00 83.19 86 LYS A CA 1
ATOM 705 C C . LYS A 1 86 ? -6.666 -13.036 23.936 1.00 83.19 86 LYS A C 1
ATOM 707 O O . LYS A 1 86 ? -6.617 -13.292 25.137 1.00 83.19 86 LYS A O 1
ATOM 712 N N . LYS A 1 87 ? -5.656 -13.323 23.111 1.00 81.31 87 LYS A N 1
ATOM 713 C CA . LYS A 1 87 ? -4.372 -13.864 23.573 1.00 81.31 87 LYS A CA 1
ATOM 714 C C . LYS A 1 87 ? -3.539 -12.749 24.206 1.00 81.31 87 LYS A C 1
ATOM 716 O O . LYS A 1 87 ? -3.562 -11.616 23.747 1.00 81.31 87 LYS A O 1
ATOM 721 N N . THR A 1 88 ? -2.789 -13.080 25.252 1.00 65.50 88 THR A N 1
ATOM 722 C CA . THR A 1 88 ? -1.997 -12.103 26.017 1.00 65.50 88 THR A CA 1
ATOM 723 C C . THR A 1 88 ? -0.630 -11.803 25.398 1.00 65.50 88 THR A C 1
ATOM 725 O O . THR A 1 88 ? -0.166 -10.677 25.506 1.00 65.50 88 THR A O 1
ATOM 728 N N . ASN A 1 89 ? -0.012 -12.770 24.708 1.00 68.44 89 ASN A N 1
ATOM 729 C CA . ASN A 1 89 ? 1.311 -12.619 24.089 1.00 68.44 89 ASN A CA 1
ATOM 730 C C . ASN A 1 89 ? 1.176 -12.659 22.565 1.00 68.44 89 ASN A C 1
ATOM 732 O O . ASN A 1 89 ? 1.262 -13.722 21.948 1.00 68.44 89 ASN A O 1
ATOM 736 N N . LEU A 1 90 ? 0.887 -11.501 21.983 1.00 76.75 90 LEU A N 1
ATOM 737 C CA . LEU A 1 90 ? 0.702 -11.303 20.550 1.00 76.75 90 LEU A CA 1
ATOM 738 C C . LEU A 1 90 ? 1.987 -10.721 19.955 1.00 76.75 90 LEU A C 1
ATOM 740 O O . LEU A 1 90 ? 2.452 -9.679 20.404 1.00 76.75 90 LEU A O 1
ATOM 744 N N . THR A 1 91 ? 2.539 -11.386 18.944 1.00 77.88 91 THR A N 1
ATOM 745 C CA . THR A 1 91 ? 3.676 -10.897 18.144 1.00 77.88 91 THR A CA 1
ATOM 746 C C . THR A 1 91 ? 3.243 -10.700 16.694 1.00 77.88 91 THR A C 1
ATOM 748 O O . THR A 1 91 ? 2.285 -11.344 16.251 1.00 77.88 91 THR A O 1
ATOM 751 N N . GLU A 1 92 ? 3.938 -9.853 15.929 1.00 76.31 92 GLU A N 1
ATOM 752 C CA . GLU A 1 92 ? 3.610 -9.633 14.508 1.00 76.31 92 GLU A CA 1
ATOM 753 C C . GLU A 1 92 ? 3.645 -10.932 13.688 1.00 76.31 92 GLU A C 1
ATOM 755 O O . GLU A 1 92 ? 2.798 -11.136 12.822 1.00 76.31 92 GLU A O 1
ATOM 760 N N . GLU A 1 93 ? 4.557 -11.853 14.013 1.00 79.38 93 GLU A N 1
ATOM 761 C CA . GLU A 1 93 ? 4.678 -13.165 13.358 1.00 79.38 93 GLU A CA 1
ATOM 762 C C . GLU A 1 93 ? 3.455 -14.067 13.572 1.00 79.38 93 GLU A C 1
ATOM 764 O O . GLU A 1 93 ? 3.169 -14.957 12.770 1.00 79.38 93 GLU A O 1
ATOM 769 N N . SER A 1 94 ? 2.726 -13.855 14.671 1.00 81.00 94 SER A N 1
ATOM 770 C CA . SER A 1 94 ? 1.518 -14.619 14.988 1.00 81.00 94 SER A CA 1
ATOM 771 C C . SER A 1 94 ? 0.281 -14.124 14.233 1.00 81.00 94 SER A C 1
ATOM 773 O O . SER A 1 94 ? -0.755 -14.798 14.241 1.00 81.00 94 SER A O 1
ATOM 775 N N . LEU A 1 95 ? 0.375 -12.953 13.595 1.00 85.25 95 LEU A N 1
ATOM 776 C CA . LEU A 1 95 ? -0.720 -12.337 12.866 1.00 85.25 95 LEU A CA 1
ATOM 777 C C . LEU A 1 95 ? -0.716 -12.738 11.385 1.00 85.25 95 LEU A C 1
ATOM 779 O O . LEU A 1 95 ? 0.339 -12.899 10.772 1.00 85.25 95 LEU A O 1
ATOM 783 N N . PRO A 1 96 ? -1.902 -12.864 10.764 1.00 88.81 96 PRO A N 1
ATOM 784 C CA . PRO A 1 96 ? -1.998 -12.995 9.318 1.00 88.81 96 PRO A CA 1
ATOM 785 C C 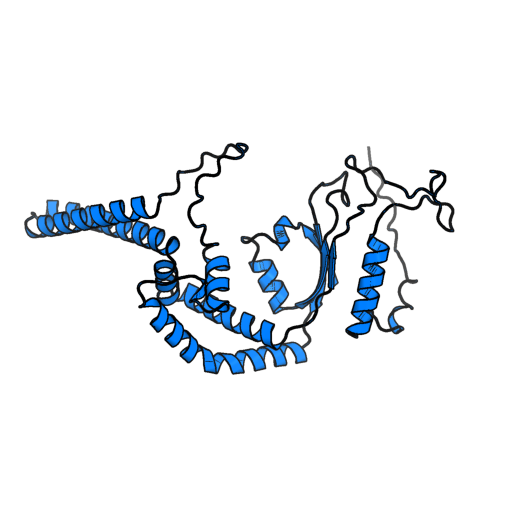. PRO A 1 96 ? -1.330 -11.814 8.602 1.00 88.81 96 PRO A C 1
ATOM 787 O O . PRO A 1 96 ? -1.551 -10.664 8.978 1.00 88.81 96 PRO A O 1
ATOM 790 N N . GLU A 1 97 ? -0.608 -12.097 7.515 1.00 87.75 97 GLU A N 1
ATOM 791 C CA . GLU A 1 97 ? 0.078 -11.103 6.670 1.00 87.75 97 GLU A CA 1
ATOM 792 C C . GLU A 1 97 ? -0.841 -9.927 6.293 1.00 87.75 97 GLU A C 1
ATOM 794 O O . GLU A 1 97 ? -0.431 -8.768 6.324 1.00 87.75 97 GLU A O 1
ATOM 799 N N . GLU A 1 98 ? -2.113 -10.204 5.984 1.00 88.12 98 GLU A N 1
ATOM 800 C CA . GLU A 1 98 ? -3.073 -9.160 5.625 1.00 88.12 98 GLU A CA 1
ATOM 801 C C . GLU A 1 98 ? -3.446 -8.251 6.803 1.00 88.12 98 GLU A C 1
ATOM 803 O O . GLU A 1 98 ? -3.702 -7.067 6.598 1.00 88.12 98 GLU A O 1
ATOM 808 N N . LEU A 1 99 ? -3.483 -8.784 8.026 1.00 88.88 99 LEU A N 1
ATOM 809 C CA . LEU A 1 99 ? -3.747 -7.985 9.218 1.00 88.88 99 LEU A CA 1
ATOM 810 C C . LEU A 1 99 ? -2.519 -7.144 9.572 1.00 88.88 99 LEU A C 1
ATOM 812 O O . LEU A 1 99 ? -2.658 -5.939 9.744 1.00 88.88 99 LEU A O 1
ATOM 816 N N . THR A 1 100 ? -1.325 -7.739 9.595 1.00 87.00 100 THR A N 1
ATOM 817 C CA . THR A 1 100 ? -0.071 -7.013 9.855 1.00 87.00 100 THR A CA 1
ATOM 818 C C . THR A 1 100 ? 0.138 -5.891 8.839 1.00 87.00 100 THR A C 1
ATOM 820 O O . THR A 1 100 ? 0.386 -4.746 9.213 1.00 87.00 100 THR A O 1
ATOM 823 N N . GLY A 1 101 ? -0.060 -6.182 7.548 1.00 85.00 101 GLY A N 1
ATOM 824 C CA . GLY A 1 101 ? 0.039 -5.187 6.482 1.00 85.00 101 GLY A CA 1
ATOM 825 C C . GLY A 1 101 ? -0.966 -4.043 6.633 1.00 85.00 101 GLY A C 1
ATOM 826 O O . GLY A 1 101 ? -0.608 -2.886 6.416 1.00 85.00 101 GLY A O 1
ATOM 827 N N . PHE A 1 102 ? -2.205 -4.339 7.045 1.00 89.50 102 PHE A N 1
ATOM 828 C CA . PHE A 1 102 ? -3.195 -3.300 7.318 1.00 89.50 102 PHE A CA 1
ATOM 829 C C . PHE A 1 102 ? -2.809 -2.451 8.529 1.00 89.50 102 PHE A C 1
ATOM 831 O O . PHE A 1 102 ? -2.797 -1.230 8.418 1.00 89.50 102 PHE A O 1
ATOM 838 N N . LEU A 1 103 ? -2.461 -3.073 9.660 1.00 87.12 103 LEU A N 1
ATOM 839 C CA . LEU A 1 103 ? -2.109 -2.357 10.888 1.00 87.12 103 LEU A CA 1
ATOM 840 C C . LEU A 1 103 ? -0.922 -1.416 10.660 1.00 87.12 103 LEU A C 1
ATOM 842 O O . LEU A 1 103 ? -1.002 -0.248 11.033 1.00 87.12 103 LEU A O 1
ATOM 846 N N . ASN A 1 104 ? 0.119 -1.891 9.974 1.00 83.25 104 ASN A N 1
ATOM 847 C CA . ASN A 1 104 ? 1.307 -1.091 9.684 1.00 83.25 104 ASN A CA 1
ATOM 848 C C . ASN A 1 104 ? 1.027 0.034 8.684 1.00 83.25 104 ASN A C 1
ATOM 850 O O . ASN A 1 104 ? 1.557 1.134 8.818 1.00 83.25 104 ASN A O 1
ATOM 854 N N . SER A 1 105 ? 0.162 -0.203 7.695 1.00 80.94 105 SER A N 1
ATOM 855 C CA . SER A 1 105 ? -0.211 0.839 6.736 1.00 80.94 105 SER A CA 1
ATOM 856 C C . SER A 1 105 ? -1.178 1.874 7.316 1.00 80.94 105 SER A C 1
ATOM 858 O O . SER A 1 105 ? -1.144 3.027 6.894 1.00 80.94 105 SER A O 1
ATOM 860 N N . PHE A 1 106 ? -2.074 1.468 8.218 1.00 82.75 106 PHE A N 1
ATOM 861 C CA . PHE A 1 106 ? -3.190 2.291 8.687 1.00 82.75 106 PHE A CA 1
ATOM 862 C C . PHE A 1 106 ? -2.871 3.037 9.987 1.00 82.75 106 PHE A C 1
ATOM 864 O O . PHE A 1 106 ? -3.200 4.214 10.106 1.00 82.75 106 PHE A O 1
ATOM 871 N N . TYR A 1 107 ? -2.190 2.383 10.933 1.00 82.06 107 TYR A N 1
ATOM 872 C CA . TYR A 1 107 ? -1.766 2.980 12.206 1.00 82.06 107 TYR A CA 1
ATOM 873 C C . TYR A 1 107 ? -0.268 3.335 12.244 1.00 82.06 107 TYR A C 1
ATOM 875 O O . TYR A 1 107 ? 0.190 3.906 13.231 1.00 82.06 107 TYR A O 1
ATOM 883 N N . GLY A 1 108 ? 0.485 3.026 11.182 1.00 70.56 108 GLY A N 1
ATOM 884 C CA . GLY A 1 108 ? 1.943 3.175 11.124 1.00 70.56 108 GLY A CA 1
ATOM 885 C C . GLY A 1 108 ? 2.677 1.907 11.568 1.00 70.56 108 GLY A C 1
ATOM 886 O O . GLY A 1 108 ? 2.100 1.043 12.236 1.00 70.56 108 GLY A O 1
ATOM 887 N N . SER A 1 109 ? 3.951 1.771 11.192 1.00 61.06 109 SER A N 1
ATOM 888 C CA . SER A 1 109 ? 4.783 0.650 11.641 1.00 61.06 109 SER A CA 1
ATOM 889 C C . SER A 1 109 ? 4.847 0.602 13.164 1.00 61.06 109 SER A C 1
ATOM 891 O O . SER A 1 109 ? 4.797 1.630 13.844 1.00 61.06 109 SER A O 1
ATOM 893 N N . TYR A 1 110 ? 4.914 -0.607 13.711 1.00 52.16 110 TYR A N 1
ATOM 894 C CA . TYR A 1 110 ? 5.371 -0.795 15.076 1.00 52.16 110 TYR A CA 1
ATOM 895 C C . TYR A 1 110 ? 6.861 -0.431 15.094 1.00 52.16 110 TYR A C 1
ATOM 897 O O . TYR A 1 110 ? 7.713 -1.236 14.734 1.00 52.16 110 TYR A O 1
ATOM 905 N N . GLU A 1 111 ? 7.180 0.827 15.384 1.00 49.34 111 GLU A N 1
ATOM 906 C CA . GLU A 1 111 ? 8.529 1.159 15.824 1.00 49.34 111 GLU A CA 1
ATOM 907 C C . GLU A 1 111 ? 8.621 0.600 17.245 1.00 49.34 111 GLU A C 1
ATOM 909 O O . GLU A 1 111 ? 8.071 1.184 18.181 1.00 49.34 111 GLU A O 1
ATOM 914 N N . GLU A 1 112 ? 9.234 -0.583 17.396 1.00 38.38 112 GLU A N 1
ATOM 915 C CA . GLU A 1 112 ? 9.908 -0.898 18.657 1.00 38.38 112 GLU A CA 1
ATOM 916 C C . GLU A 1 112 ? 10.726 0.341 19.000 1.00 38.38 112 GLU A C 1
ATOM 918 O O . GLU A 1 112 ? 11.398 0.883 18.115 1.00 38.38 112 GLU A O 1
ATOM 923 N N . GLU A 1 113 ? 10.567 0.853 20.223 1.00 37.06 113 GLU A N 1
ATOM 924 C CA . GLU A 1 113 ? 11.301 2.038 20.652 1.00 37.06 113 GLU A CA 1
ATOM 925 C C . GLU A 1 113 ? 12.755 1.894 20.203 1.00 37.06 113 GLU A C 1
ATOM 927 O O . GLU A 1 113 ? 13.335 0.822 20.408 1.00 37.06 113 GLU A O 1
ATOM 932 N N . PRO A 1 114 ? 13.336 2.907 19.541 1.00 31.92 114 PRO A N 1
ATOM 933 C CA . PRO A 1 114 ? 14.723 2.803 19.153 1.00 31.92 114 PRO A CA 1
ATOM 934 C C . PRO A 1 114 ? 15.527 2.564 20.431 1.00 31.92 114 PRO A C 1
ATOM 936 O O . PRO A 1 114 ? 15.567 3.425 21.315 1.00 31.92 114 PRO A O 1
ATOM 939 N N . GLU A 1 115 ? 16.193 1.406 20.528 1.00 29.02 115 GLU A N 1
ATOM 940 C CA . GLU A 1 115 ? 17.428 1.351 21.299 1.00 29.02 115 GLU A CA 1
ATOM 941 C C . GLU A 1 115 ? 18.246 2.537 20.801 1.00 29.02 115 GLU A C 1
ATOM 943 O O . GLU A 1 115 ? 18.429 2.688 19.593 1.00 29.02 115 GLU A O 1
ATOM 948 N N . ALA A 1 116 ? 18.593 3.441 21.714 1.00 32.97 116 ALA A N 1
ATOM 949 C CA . ALA A 1 116 ? 19.169 4.734 21.396 1.00 32.97 116 ALA A CA 1
ATOM 950 C C . ALA A 1 116 ? 20.445 4.585 20.550 1.00 32.97 116 ALA A C 1
ATOM 952 O O . ALA A 1 116 ? 21.555 4.541 21.077 1.00 32.97 116 ALA A O 1
ATOM 953 N N . GLU A 1 117 ? 20.292 4.541 19.230 1.00 30.06 117 GLU A N 1
ATOM 954 C CA . GLU A 1 117 ? 21.364 4.791 18.288 1.00 30.06 117 GLU A CA 1
ATOM 955 C C . GLU A 1 117 ? 21.420 6.297 18.077 1.00 30.06 117 GLU A C 1
ATOM 957 O O . GLU A 1 117 ? 20.673 6.912 17.316 1.00 30.06 117 GLU A O 1
ATOM 962 N N . ASP A 1 118 ? 22.315 6.881 18.862 1.00 36.81 118 ASP A N 1
ATOM 963 C CA . ASP A 1 118 ? 22.805 8.240 18.763 1.00 36.81 118 ASP A CA 1
ATOM 964 C C . ASP A 1 118 ? 23.420 8.429 17.367 1.00 36.81 118 ASP A C 1
ATOM 966 O O . ASP A 1 118 ? 24.596 8.138 17.163 1.00 36.81 118 ASP A O 1
ATOM 970 N N . ASN A 1 119 ? 22.626 8.846 16.377 1.00 32.34 119 ASN A N 1
ATOM 971 C CA . ASN A 1 119 ? 23.152 9.429 15.148 1.00 32.34 119 ASN A CA 1
ATOM 972 C C . ASN A 1 119 ? 22.200 10.452 14.515 1.00 32.34 119 ASN A C 1
ATOM 974 O O . ASN A 1 119 ? 21.047 10.185 14.192 1.00 32.34 119 ASN A O 1
ATOM 978 N N . ASP A 1 120 ? 22.804 11.617 14.294 1.00 32.59 120 ASP A N 1
ATOM 979 C CA . ASP A 1 120 ? 22.435 12.700 13.391 1.00 32.59 120 ASP A CA 1
ATOM 980 C C . ASP A 1 120 ? 21.250 13.600 13.765 1.00 32.59 120 ASP A C 1
ATOM 982 O O . ASP A 1 120 ? 20.124 13.538 13.273 1.00 32.59 120 ASP A O 1
ATOM 986 N N . LYS A 1 121 ? 21.626 14.605 14.566 1.00 36.84 121 LYS A N 1
ATOM 987 C CA . LYS A 1 121 ? 21.082 15.962 14.499 1.00 36.84 121 LYS A CA 1
ATOM 988 C C . LYS A 1 121 ? 21.155 16.483 13.060 1.00 36.84 121 LYS A C 1
ATOM 990 O O . LYS A 1 121 ? 22.250 16.740 12.580 1.00 36.84 121 LYS A O 1
ATOM 995 N N . GLU A 1 122 ? 20.005 16.749 12.451 1.00 33.00 122 GLU A N 1
ATOM 996 C CA . GLU A 1 122 ? 19.712 18.005 11.740 1.00 33.00 122 GLU A CA 1
ATOM 997 C C . GLU A 1 122 ? 18.270 17.996 11.206 1.00 33.00 122 GLU A C 1
ATOM 999 O O . GLU A 1 122 ? 17.992 17.646 10.064 1.00 33.00 122 GLU A O 1
ATOM 1004 N N . ASN A 1 123 ? 17.324 18.419 12.045 1.00 29.41 123 ASN A N 1
ATOM 1005 C CA . ASN A 1 123 ? 16.356 19.441 11.651 1.00 29.41 123 ASN A CA 1
ATOM 1006 C C . ASN A 1 123 ? 15.617 19.953 12.885 1.00 29.41 123 ASN A C 1
ATOM 1008 O O . ASN A 1 123 ? 15.091 19.186 13.686 1.00 29.41 123 ASN A O 1
ATOM 1012 N N . GLY A 1 124 ? 15.625 21.274 13.042 1.00 33.38 124 GLY A N 1
ATOM 1013 C CA . GLY A 1 124 ? 14.910 21.967 14.100 1.00 33.38 124 GLY A CA 1
ATOM 1014 C C . GLY A 1 124 ? 13.410 21.956 13.838 1.00 33.38 124 GLY A C 1
ATOM 1015 O O . GLY A 1 124 ? 12.885 22.877 13.227 1.00 33.38 124 GLY A O 1
ATOM 1016 N N . GLU A 1 125 ? 12.736 20.943 14.360 1.00 31.97 125 GLU A N 1
ATOM 1017 C CA . GLU A 1 125 ? 11.378 21.060 14.878 1.00 31.97 125 GLU A CA 1
ATOM 1018 C C . GLU A 1 125 ? 11.443 20.571 16.327 1.00 31.97 125 GLU A C 1
ATOM 1020 O O . GLU A 1 125 ? 12.060 19.544 16.611 1.00 31.97 125 GLU A O 1
ATOM 1025 N N . GLU A 1 126 ? 10.896 21.344 17.268 1.00 30.39 126 GLU A N 1
ATOM 1026 C CA . GLU A 1 126 ? 10.751 20.920 18.661 1.00 30.39 126 GLU A CA 1
ATOM 1027 C C . GLU A 1 126 ? 9.905 19.643 18.690 1.00 30.39 126 GLU A C 1
ATOM 1029 O O . GLU A 1 126 ? 8.675 19.684 18.672 1.00 30.39 126 GLU A O 1
ATOM 1034 N N . ALA A 1 127 ? 10.579 18.493 18.692 1.00 33.78 127 ALA A N 1
ATOM 1035 C CA . ALA A 1 127 ? 9.954 17.204 18.881 1.00 33.78 127 ALA A CA 1
ATOM 1036 C C . ALA A 1 127 ? 9.326 17.199 20.278 1.00 33.78 127 ALA A C 1
ATOM 1038 O O . ALA A 1 127 ? 10.018 17.114 21.296 1.00 33.78 127 ALA A O 1
ATOM 1039 N N . LEU A 1 128 ? 7.998 17.328 20.326 1.00 36.78 128 LEU A N 1
ATOM 1040 C CA . LEU A 1 128 ? 7.199 16.916 21.473 1.00 36.78 128 LEU A CA 1
ATOM 1041 C C . LEU A 1 128 ? 7.687 15.519 21.863 1.00 36.78 128 LEU A C 1
ATOM 1043 O O . LEU A 1 128 ? 7.575 14.595 21.058 1.00 36.78 128 LEU A O 1
ATOM 1047 N N . LYS A 1 129 ? 8.281 15.372 23.054 1.00 44.00 129 LYS A N 1
ATOM 1048 C CA . LYS A 1 129 ? 8.683 14.060 23.572 1.00 44.00 129 LYS A CA 1
ATOM 1049 C C . LYS A 1 129 ? 7.467 13.141 23.499 1.00 44.00 129 LYS A C 1
ATOM 1051 O O . LYS A 1 129 ? 6.466 13.401 24.165 1.00 44.00 129 LYS A O 1
ATOM 1056 N N . ALA A 1 130 ? 7.535 12.127 22.644 1.00 64.50 130 ALA A N 1
ATOM 1057 C CA . ALA A 1 130 ? 6.492 11.124 22.553 1.00 64.50 130 ALA A CA 1
ATOM 1058 C C . ALA A 1 130 ? 6.451 10.363 23.886 1.00 64.50 130 ALA A C 1
ATOM 1060 O O . ALA A 1 130 ? 7.491 9.917 24.357 1.00 64.50 130 ALA A O 1
ATOM 1061 N N . GLU A 1 131 ? 5.273 10.248 24.501 1.00 73.56 131 GLU A N 1
ATOM 1062 C CA . GLU A 1 131 ? 5.097 9.469 25.735 1.00 73.56 131 GLU A CA 1
ATOM 1063 C C . GLU A 1 131 ? 5.441 7.998 25.476 1.00 73.56 131 GLU A C 1
ATOM 1065 O O . GLU A 1 131 ? 5.003 7.433 24.462 1.00 73.56 131 GLU A O 1
ATOM 1070 N N . THR A 1 132 ? 6.226 7.383 26.361 1.00 84.69 132 THR A N 1
ATOM 1071 C CA . THR A 1 132 ? 6.564 5.953 26.273 1.00 84.69 132 THR A CA 1
ATOM 1072 C C . THR A 1 132 ? 5.359 5.088 26.647 1.00 84.69 132 THR A C 1
ATOM 1074 O O . THR A 1 132 ? 4.313 5.578 27.091 1.00 84.69 132 THR A O 1
ATOM 1077 N N . VAL A 1 133 ? 5.462 3.780 26.417 1.00 82.31 133 VAL A N 1
ATOM 1078 C CA . VAL A 1 133 ? 4.417 2.834 26.836 1.00 82.31 133 VAL A CA 1
ATOM 1079 C C . VAL A 1 133 ? 4.294 2.817 28.362 1.00 82.31 133 VAL A C 1
ATOM 1081 O O . VAL A 1 133 ? 3.179 2.833 28.886 1.00 82.31 133 VAL A O 1
ATOM 1084 N N . GLU A 1 134 ? 5.423 2.843 29.065 1.00 84.75 134 GLU A N 1
ATOM 1085 C CA . GLU A 1 134 ? 5.518 2.905 30.522 1.00 84.75 134 GLU A CA 1
ATOM 1086 C C . GLU A 1 134 ? 4.882 4.188 31.068 1.00 84.75 134 GLU A C 1
ATOM 1088 O O . GLU A 1 134 ? 4.024 4.106 31.949 1.00 84.75 134 GLU A O 1
ATOM 1093 N N . ASP A 1 135 ? 5.203 5.349 30.481 1.00 86.50 135 ASP A N 1
ATOM 1094 C CA . ASP A 1 135 ? 4.625 6.644 30.870 1.00 86.50 135 ASP A CA 1
ATOM 1095 C C . ASP A 1 135 ? 3.089 6.619 30.765 1.00 86.50 135 ASP A C 1
ATOM 1097 O O . ASP A 1 135 ? 2.369 7.153 31.614 1.00 86.50 135 ASP A O 1
ATOM 1101 N N . LEU A 1 136 ? 2.565 5.981 29.712 1.00 86.06 136 LEU A N 1
ATOM 1102 C CA . LEU A 1 136 ? 1.128 5.849 29.489 1.00 86.06 136 LEU A CA 1
ATOM 1103 C C . LEU A 1 136 ? 0.467 4.899 30.489 1.00 86.06 136 LEU A C 1
ATOM 1105 O O . LEU A 1 136 ? -0.641 5.199 30.936 1.00 86.06 136 LEU A O 1
ATOM 1109 N N . TYR A 1 137 ? 1.114 3.789 30.855 1.00 86.44 137 TYR A N 1
ATOM 1110 C CA . TYR A 1 137 ? 0.609 2.902 31.907 1.00 86.44 137 TYR A CA 1
ATOM 1111 C C . TYR A 1 137 ? 0.522 3.632 33.251 1.00 86.44 137 TYR A C 1
ATOM 1113 O O . TYR A 1 137 ? -0.543 3.626 33.870 1.00 86.44 137 TYR A O 1
ATOM 1121 N N . GLU A 1 138 ? 1.582 4.336 33.656 1.00 89.75 138 GLU A N 1
ATOM 1122 C CA . GLU A 1 138 ? 1.596 5.113 34.902 1.00 89.75 138 GLU A CA 1
ATOM 1123 C C . GLU A 1 138 ? 0.521 6.214 34.903 1.00 89.75 138 GLU A C 1
ATOM 1125 O O . GLU A 1 138 ? -0.226 6.382 35.874 1.00 89.75 138 GLU A O 1
ATOM 1130 N N . ALA A 1 139 ? 0.370 6.940 33.791 1.00 89.69 139 ALA A N 1
ATOM 1131 C CA . ALA A 1 139 ? -0.664 7.963 33.641 1.00 89.69 139 ALA A CA 1
ATOM 1132 C C . ALA A 1 139 ? -2.092 7.381 33.690 1.00 89.69 139 ALA A C 1
ATOM 1134 O O . ALA A 1 139 ? -3.007 8.002 34.232 1.00 89.69 139 ALA A O 1
ATOM 1135 N N . ILE A 1 140 ? -2.311 6.193 33.121 1.00 89.81 140 ILE A N 1
ATOM 1136 C CA . ILE A 1 140 ? -3.613 5.512 33.144 1.00 89.81 140 ILE A CA 1
ATOM 1137 C C . ILE A 1 140 ? -3.958 5.046 34.557 1.00 89.81 140 ILE A C 1
ATOM 1139 O O . ILE A 1 140 ? -5.101 5.226 34.988 1.00 89.81 140 ILE A O 1
ATOM 1143 N N . ASP A 1 141 ? -3.002 4.464 35.278 1.00 90.31 141 ASP A N 1
ATOM 1144 C CA . ASP A 1 141 ? -3.229 3.951 36.630 1.00 90.31 141 ASP A CA 1
ATOM 1145 C C . ASP A 1 141 ? -3.518 5.090 37.613 1.00 90.31 141 ASP A C 1
ATOM 1147 O O . ASP A 1 141 ? -4.521 5.049 38.330 1.00 90.31 141 ASP A O 1
ATOM 1151 N N . THR A 1 142 ? -2.736 6.171 37.556 1.00 92.50 142 THR A N 1
ATOM 1152 C CA . THR A 1 142 ? -2.987 7.386 38.351 1.00 92.50 142 THR A CA 1
ATOM 1153 C C . THR A 1 142 ? -4.364 7.991 38.060 1.00 92.50 142 THR A C 1
ATOM 1155 O O . THR A 1 142 ? -5.136 8.251 38.985 1.00 92.50 142 THR A O 1
ATOM 1158 N N . LEU A 1 143 ? -4.747 8.136 36.785 1.00 92.19 143 LEU A N 1
ATOM 1159 C CA . LEU A 1 143 ? -6.078 8.631 36.410 1.00 92.19 143 LEU A CA 1
ATOM 1160 C C . LEU A 1 143 ? -7.209 7.715 36.900 1.00 92.19 143 LEU A C 1
ATOM 1162 O O . LEU A 1 143 ? -8.275 8.208 37.280 1.00 92.19 143 LEU A O 1
ATOM 1166 N N . LYS A 1 144 ? -7.015 6.391 36.902 1.00 93.12 144 LYS A N 1
ATOM 1167 C CA . LYS A 1 144 ? -8.002 5.433 37.430 1.00 93.12 144 LYS A CA 1
ATOM 1168 C C . LYS A 1 144 ? -8.207 5.611 38.933 1.00 93.12 144 LYS A C 1
ATOM 1170 O O . LYS A 1 144 ? -9.358 5.664 39.374 1.00 93.12 144 LYS A O 1
ATOM 1175 N N . GLU A 1 145 ? -7.130 5.768 39.698 1.00 93.00 145 GLU A N 1
ATOM 1176 C CA . GLU A 1 145 ? -7.196 6.039 41.139 1.00 93.00 145 GLU A CA 1
ATOM 1177 C C . GLU A 1 145 ? -7.879 7.388 41.437 1.00 93.00 145 GLU A C 1
ATOM 1179 O O . GLU A 1 145 ? -8.770 7.479 42.292 1.00 93.00 145 GLU A O 1
ATOM 1184 N N . GLU A 1 146 ? -7.546 8.438 40.683 1.00 92.25 146 GLU A N 1
ATOM 1185 C CA . GLU A 1 146 ? -8.179 9.759 40.794 1.00 92.25 146 GLU A CA 1
ATOM 1186 C C . GLU A 1 146 ? -9.679 9.726 40.451 1.00 92.25 146 GLU A C 1
ATOM 1188 O O . GLU A 1 146 ? -10.507 10.359 41.111 1.00 92.25 146 GLU A O 1
ATOM 1193 N N . ILE A 1 147 ? -10.075 8.950 39.440 1.00 91.88 147 ILE A N 1
ATOM 1194 C CA . ILE A 1 147 ? -11.485 8.750 39.092 1.00 91.88 147 ILE A CA 1
ATOM 1195 C C . ILE A 1 147 ? -12.223 8.016 40.216 1.00 91.88 147 ILE A C 1
ATOM 1197 O O . ILE A 1 147 ? -13.345 8.402 40.560 1.00 91.88 147 ILE A O 1
ATOM 1201 N N . GLU A 1 148 ? -11.623 6.982 40.811 1.00 92.50 148 GLU A N 1
ATOM 1202 C CA . GLU A 1 148 ? -12.244 6.229 41.903 1.00 92.50 148 GLU A CA 1
ATOM 1203 C C . GLU A 1 148 ? -12.434 7.098 43.159 1.00 92.50 148 GLU A C 1
ATOM 1205 O O . GLU A 1 148 ? -13.498 7.073 43.792 1.00 92.50 148 GLU A O 1
ATOM 1210 N N . THR A 1 149 ? -11.434 7.913 43.503 1.00 91.62 149 THR A N 1
ATOM 1211 C CA . THR A 1 149 ? -11.515 8.855 44.630 1.00 91.62 149 THR A CA 1
ATOM 1212 C C . THR A 1 149 ? -12.587 9.921 44.390 1.00 91.62 149 THR A C 1
ATOM 1214 O O . THR A 1 149 ? -13.470 10.091 45.237 1.00 91.62 149 THR A O 1
ATOM 1217 N N . LEU A 1 150 ? -12.629 10.537 43.203 1.00 90.38 150 LEU A N 1
ATOM 1218 C CA . LEU A 1 150 ? -13.681 11.489 42.824 1.00 90.38 150 LEU A CA 1
ATOM 1219 C C . LEU A 1 150 ? -15.084 10.866 42.871 1.00 90.38 150 LEU A C 1
ATOM 1221 O O . LEU A 1 150 ? -16.036 11.506 43.325 1.00 90.38 150 LEU A O 1
ATOM 1225 N N . GLN A 1 151 ? -15.245 9.611 42.441 1.00 90.94 151 GLN A N 1
ATOM 1226 C CA . GLN A 1 151 ? -16.526 8.905 42.540 1.00 90.94 151 GLN A CA 1
ATOM 1227 C C . GLN A 1 151 ? -16.973 8.706 43.996 1.00 90.94 151 GLN A C 1
ATOM 1229 O O . GLN A 1 151 ? -18.170 8.820 44.285 1.00 90.94 151 GLN A O 1
ATOM 1234 N N . LYS A 1 152 ? -16.042 8.427 44.919 1.00 90.38 152 LYS A N 1
ATOM 1235 C CA . LYS A 1 152 ? -16.330 8.324 46.361 1.00 90.38 152 LYS A CA 1
ATOM 1236 C C . LYS A 1 152 ? -16.721 9.684 46.948 1.00 90.38 152 LYS A C 1
ATOM 1238 O O . LYS A 1 152 ? -17.712 9.757 47.674 1.00 90.38 152 LYS A O 1
ATOM 1243 N N . GLU A 1 153 ? -16.031 10.763 46.583 1.00 88.81 153 GLU A N 1
ATOM 1244 C CA . GLU A 1 153 ? -16.365 12.123 47.033 1.00 88.81 153 GLU A CA 1
ATOM 1245 C C . GLU A 1 153 ? -17.748 12.579 46.551 1.00 88.81 153 GLU A C 1
ATOM 1247 O O . GLU A 1 153 ? -18.535 13.125 47.325 1.00 88.81 153 GLU A O 1
ATOM 1252 N N . ILE A 1 154 ? -18.103 12.277 45.298 1.00 89.00 154 ILE A N 1
ATOM 1253 C CA . ILE A 1 154 ? -19.419 12.587 44.715 1.00 89.00 154 ILE A CA 1
ATOM 1254 C C . ILE A 1 154 ? -20.574 11.942 45.496 1.00 89.00 154 ILE A C 1
ATOM 1256 O O . ILE A 1 154 ? -21.671 12.512 45.540 1.00 89.00 154 ILE A O 1
ATOM 1260 N N . LYS A 1 155 ? -20.364 10.763 46.103 1.00 87.62 155 LYS A N 1
ATOM 1261 C CA . LYS A 1 155 ? -21.396 10.080 46.905 1.00 87.62 155 LYS A CA 1
ATOM 1262 C C . LYS A 1 155 ? -21.741 10.843 48.186 1.00 87.62 155 LYS A C 1
ATOM 1264 O O . LYS A 1 155 ? -22.901 10.818 48.583 1.00 87.62 155 LYS A O 1
ATOM 1269 N N . ASN A 1 156 ? -20.773 11.546 48.774 1.00 84.94 156 ASN A N 1
ATOM 1270 C CA . ASN A 1 156 ? -20.906 12.219 50.071 1.00 84.94 156 ASN A CA 1
ATOM 1271 C C . ASN A 1 156 ? -21.040 13.753 49.962 1.00 84.94 156 ASN A C 1
ATOM 1273 O O . ASN A 1 156 ? -21.051 14.437 50.982 1.00 84.94 156 ASN A O 1
ATOM 1277 N N . ALA A 1 157 ? -21.118 14.308 48.746 1.00 83.50 157 ALA A N 1
ATOM 1278 C CA . ALA A 1 157 ? -21.074 15.751 48.502 1.00 83.50 157 ALA A CA 1
ATOM 1279 C C . ALA A 1 157 ? -22.456 16.428 48.396 1.00 83.50 157 ALA A C 1
ATOM 1281 O O . ALA A 1 157 ? -23.410 15.880 47.835 1.00 83.50 157 ALA A O 1
ATOM 1282 N N . ASP A 1 158 ? -22.514 17.690 48.834 1.00 83.38 158 ASP A N 1
ATOM 1283 C CA . ASP A 1 158 ? -23.673 18.577 48.684 1.00 83.38 158 ASP A CA 1
ATOM 1284 C C . ASP A 1 158 ? -23.984 18.916 47.217 1.00 83.38 158 ASP A C 1
ATOM 1286 O O . ASP A 1 158 ? -23.138 18.814 46.326 1.00 83.38 158 ASP A O 1
ATOM 1290 N N . ARG A 1 159 ? -25.209 19.392 46.954 1.00 79.62 159 ARG A N 1
ATOM 1291 C CA . ARG A 1 159 ? -25.751 19.604 45.597 1.00 79.62 159 ARG A CA 1
ATOM 1292 C C . ARG A 1 159 ? -24.891 20.507 44.698 1.00 79.62 159 ARG A C 1
ATOM 1294 O O . ARG A 1 159 ? -24.852 20.270 43.490 1.00 79.62 159 ARG A O 1
ATOM 1301 N N . GLU A 1 160 ? -24.219 21.517 45.252 1.00 79.81 160 GLU A N 1
ATOM 1302 C CA . GLU A 1 160 ? -23.313 22.397 44.494 1.00 79.81 160 GLU A CA 1
ATOM 1303 C C . GLU A 1 160 ? -21.958 21.737 44.212 1.00 79.81 160 GLU A C 1
ATOM 1305 O O . GLU A 1 160 ? -21.574 21.622 43.047 1.00 79.81 160 GLU A O 1
ATOM 1310 N N . LYS A 1 161 ? -21.290 21.194 45.241 1.00 82.88 161 LYS A N 1
ATOM 1311 C CA . LYS A 1 161 ? -20.019 20.457 45.097 1.00 82.88 161 LYS A CA 1
ATOM 1312 C C . LYS A 1 161 ? -20.152 19.257 44.163 1.00 82.88 161 LYS A C 1
ATOM 1314 O O . LYS A 1 161 ? -19.269 18.994 43.352 1.00 82.88 161 LYS A O 1
ATOM 1319 N N . LYS A 1 162 ? -21.295 18.569 44.197 1.00 86.38 162 LYS A N 1
ATOM 1320 C CA . LYS A 1 162 ? -21.590 17.438 43.315 1.00 86.38 162 LYS A CA 1
ATOM 1321 C C . LYS A 1 162 ? -21.539 17.829 41.839 1.00 86.38 162 LYS A C 1
ATOM 1323 O O . LYS A 1 162 ? -21.002 17.068 41.039 1.00 86.38 162 LYS A O 1
ATOM 1328 N N . LYS A 1 163 ? -22.049 19.006 41.456 1.00 85.44 163 LYS A N 1
ATOM 1329 C CA . LYS A 1 163 ? -21.985 19.474 40.059 1.00 85.44 163 LYS A CA 1
ATOM 1330 C C . LYS A 1 163 ? -20.543 19.701 39.607 1.00 85.44 163 LYS A C 1
ATOM 1332 O O . LYS A 1 163 ? -20.190 19.286 38.505 1.00 85.44 163 LYS A O 1
ATOM 1337 N N . GLU A 1 164 ? -19.724 20.324 40.451 1.00 87.31 164 GLU A N 1
ATOM 1338 C CA . GLU A 1 164 ? -18.316 20.592 40.145 1.00 87.31 164 GLU A CA 1
ATOM 1339 C C . GLU A 1 164 ? -17.504 19.294 40.037 1.00 87.31 164 GLU A C 1
ATOM 1341 O O . GLU A 1 164 ? -16.829 19.070 39.031 1.00 87.31 164 GLU A O 1
ATOM 1346 N N . LEU A 1 165 ? -17.649 18.390 41.010 1.00 88.25 165 LEU A N 1
ATOM 1347 C CA . LEU A 1 165 ? -16.977 17.089 41.009 1.00 88.25 165 LEU A CA 1
ATOM 1348 C C . LEU A 1 165 ? -17.408 16.220 39.821 1.00 88.25 165 LEU A C 1
ATOM 1350 O O . LEU A 1 165 ? -16.571 15.580 39.196 1.00 88.25 165 LEU A O 1
ATOM 1354 N N . THR A 1 166 ? -18.687 16.252 39.424 1.00 88.00 166 THR A N 1
ATOM 1355 C CA . THR A 1 166 ? -19.152 15.514 38.232 1.00 88.00 166 THR A CA 1
ATOM 1356 C C . THR A 1 166 ? -18.534 16.072 36.942 1.00 88.00 166 THR A C 1
ATOM 1358 O O . THR A 1 166 ? -18.284 15.321 36.001 1.00 88.00 166 THR A O 1
ATOM 1361 N N . LYS A 1 167 ? -18.267 17.385 36.872 1.00 91.88 167 LYS A N 1
ATOM 1362 C CA . LYS A 1 167 ? -17.571 17.997 35.730 1.00 91.88 167 LYS A CA 1
ATOM 1363 C C . LYS A 1 167 ? -16.102 17.563 35.682 1.00 91.88 167 LYS A C 1
ATOM 1365 O O . LYS A 1 167 ? -15.634 17.210 34.602 1.00 91.88 167 LYS A O 1
ATOM 1370 N N . LYS A 1 168 ? -15.414 17.535 36.832 1.00 91.56 168 LYS A N 1
ATOM 1371 C CA . LYS A 1 168 ? -14.040 17.009 36.952 1.00 91.56 168 LYS A CA 1
ATOM 1372 C C . LYS A 1 168 ? -13.971 15.528 36.575 1.00 91.56 168 LYS A C 1
ATOM 1374 O O . LYS A 1 168 ? -13.159 15.168 35.735 1.00 91.56 168 LYS A O 1
ATOM 1379 N N . LEU A 1 169 ? -14.902 14.709 37.073 1.00 91.12 169 LEU A N 1
ATOM 1380 C CA . LEU A 1 169 ? -15.008 13.289 36.729 1.00 91.12 169 LEU A CA 1
ATOM 1381 C C . LEU A 1 169 ? -15.104 13.072 35.213 1.00 91.12 169 LEU A C 1
ATOM 1383 O O . LEU A 1 169 ? -14.370 12.259 34.667 1.00 91.12 169 LEU A O 1
ATOM 1387 N N . LYS A 1 170 ? -15.965 13.824 34.515 1.00 92.31 170 LYS A N 1
ATOM 1388 C CA . LYS A 1 170 ? -16.078 13.731 33.049 1.00 92.31 170 LYS A CA 1
ATOM 1389 C C . LYS A 1 170 ? -14.791 14.137 32.330 1.00 92.31 170 LYS A C 1
ATOM 1391 O O . LYS A 1 170 ? -14.467 13.543 31.307 1.00 92.31 170 LYS A O 1
ATOM 1396 N N . ALA A 1 171 ? -14.082 15.148 32.834 1.00 92.56 171 ALA A N 1
ATOM 1397 C CA . ALA A 1 171 ? -12.805 15.569 32.265 1.00 92.56 171 ALA A CA 1
ATOM 1398 C C . ALA A 1 171 ? -11.731 14.484 32.440 1.00 92.56 171 ALA A C 1
ATOM 1400 O O . ALA A 1 171 ? -11.044 14.161 31.478 1.00 92.56 171 ALA A O 1
ATOM 1401 N N . PHE A 1 172 ? -11.648 13.869 33.623 1.00 90.44 172 PHE A N 1
ATOM 1402 C CA . PHE A 1 172 ? -10.697 12.788 33.895 1.00 90.44 172 PHE A CA 1
ATOM 1403 C C . PHE A 1 172 ? -11.042 11.520 33.118 1.00 90.44 172 PHE A C 1
ATOM 1405 O O . PHE A 1 172 ? -10.158 10.919 32.528 1.00 90.44 172 PHE A O 1
ATOM 1412 N N . GLN A 1 173 ? -12.324 11.161 33.007 1.00 91.19 173 GLN A N 1
ATOM 1413 C CA . GLN A 1 173 ? -12.769 10.056 32.149 1.00 91.19 173 GLN A CA 1
ATOM 1414 C C . GLN A 1 173 ? -12.412 10.284 30.677 1.00 91.19 173 GLN A C 1
ATOM 1416 O O . GLN A 1 173 ? -12.018 9.347 29.990 1.00 91.19 173 GLN A O 1
ATOM 1421 N N . LYS A 1 174 ? -12.532 11.525 30.191 1.00 93.06 174 LYS A N 1
ATOM 1422 C CA . LYS A 1 174 ? -12.108 11.884 28.836 1.00 93.06 174 LYS A CA 1
ATOM 1423 C C . LYS A 1 174 ? -10.590 11.737 28.675 1.00 93.06 174 LYS A C 1
ATOM 1425 O O . LYS A 1 174 ? -10.159 11.111 27.717 1.00 93.06 174 LYS A O 1
ATOM 1430 N N . SER A 1 175 ? -9.811 12.258 29.623 1.00 91.19 175 SER A N 1
ATOM 1431 C CA . SER A 1 175 ? -8.347 12.132 29.616 1.00 91.19 175 SER A CA 1
ATOM 1432 C C . SER A 1 175 ? -7.900 10.671 29.685 1.00 91.19 175 SER A C 1
ATOM 1434 O O . SER A 1 175 ? -6.983 10.278 28.974 1.00 91.19 175 SER A O 1
ATOM 1436 N N . LEU A 1 176 ? -8.566 9.849 30.501 1.00 90.44 176 LEU A N 1
ATOM 1437 C CA . LEU A 1 176 ? -8.304 8.415 30.594 1.00 90.44 176 LEU A CA 1
ATOM 1438 C C . LEU A 1 176 ? -8.538 7.736 29.241 1.00 90.44 176 LEU A C 1
ATOM 1440 O O . LEU A 1 176 ? -7.662 7.023 28.769 1.00 90.44 176 LEU A O 1
ATOM 1444 N N . ALA A 1 177 ? -9.667 8.014 28.585 1.00 87.06 177 ALA A N 1
ATOM 1445 C CA . ALA A 1 177 ? -9.966 7.455 27.268 1.00 87.06 177 ALA A CA 1
ATOM 1446 C C . ALA A 1 177 ? -8.938 7.879 26.196 1.00 87.06 177 ALA A C 1
ATOM 1448 O O . ALA A 1 177 ? -8.560 7.069 25.355 1.00 87.06 177 ALA A O 1
ATOM 1449 N N . GLU A 1 178 ? -8.455 9.127 26.232 1.00 88.12 178 GLU A N 1
ATOM 1450 C CA . GLU A 1 178 ? -7.404 9.625 25.327 1.00 88.12 178 GLU A CA 1
ATOM 1451 C C . GLU A 1 178 ? -6.058 8.910 25.552 1.00 88.12 178 GLU A C 1
ATOM 1453 O O . GLU A 1 178 ? -5.370 8.560 24.586 1.00 88.12 178 GLU A O 1
ATOM 1458 N N . LYS A 1 179 ? -5.700 8.640 26.814 1.00 87.88 179 LYS A N 1
ATOM 1459 C CA . LYS A 1 179 ? -4.481 7.903 27.184 1.00 87.88 179 LYS A CA 1
ATOM 1460 C C . LYS A 1 179 ? -4.587 6.418 26.847 1.00 87.88 179 LYS A C 1
ATOM 1462 O O . LYS A 1 179 ? -3.669 5.878 26.242 1.00 87.88 179 LYS A O 1
ATOM 1467 N N . GLU A 1 180 ? -5.717 5.776 27.145 1.00 84.62 180 GLU A N 1
ATOM 1468 C CA . GLU A 1 180 ? -5.983 4.377 26.781 1.00 84.62 180 GLU A CA 1
ATOM 1469 C C . GLU A 1 180 ? -5.980 4.177 25.260 1.00 84.62 180 GLU A C 1
ATOM 1471 O O . GLU A 1 180 ? -5.442 3.184 24.773 1.00 84.62 180 GLU A O 1
ATOM 1476 N N . TYR A 1 181 ? -6.508 5.135 24.492 1.00 85.81 181 TYR A N 1
ATOM 1477 C CA . TYR A 1 181 ? -6.423 5.115 23.031 1.00 85.81 181 TYR A CA 1
ATOM 1478 C C . TYR A 1 181 ? -4.975 5.258 22.538 1.00 85.81 181 TYR A C 1
ATOM 1480 O O . TYR A 1 181 ? -4.538 4.492 21.681 1.00 85.81 181 TYR A O 1
ATOM 1488 N N . SER A 1 182 ? -4.209 6.188 23.116 1.00 85.88 182 SER A N 1
ATOM 1489 C CA . SER A 1 182 ? -2.786 6.385 22.790 1.00 85.88 182 SER A CA 1
ATOM 1490 C C . SER A 1 182 ? -1.943 5.143 23.100 1.00 85.88 182 SER A C 1
ATOM 1492 O O . SER A 1 182 ? -1.156 4.706 22.261 1.00 85.88 182 SER A O 1
ATOM 1494 N N . LEU A 1 183 ? -2.160 4.521 24.263 1.00 85.19 183 LEU A N 1
ATOM 1495 C CA . LEU A 1 183 ? -1.546 3.242 24.631 1.00 85.19 183 LEU A CA 1
ATOM 1496 C C . LEU A 1 183 ? -1.987 2.126 23.675 1.00 85.19 183 LEU A C 1
ATOM 1498 O O . LEU A 1 183 ? -1.186 1.287 23.258 1.00 85.19 183 LEU A O 1
ATOM 1502 N N . GLY A 1 184 ? -3.261 2.140 23.284 1.00 84.62 184 GLY A N 1
ATOM 1503 C CA . GLY A 1 184 ? -3.821 1.213 22.315 1.00 84.62 184 GLY A CA 1
ATOM 1504 C C . GLY A 1 184 ? -3.090 1.268 20.973 1.00 84.62 184 GLY A C 1
ATOM 1505 O O . GLY A 1 184 ? -2.722 0.231 20.436 1.00 84.62 184 GLY A O 1
ATOM 1506 N N . LEU A 1 185 ? -2.788 2.466 20.470 1.00 83.44 185 LEU A N 1
ATOM 1507 C CA . LEU A 1 185 ? -2.013 2.656 19.239 1.00 83.44 185 LEU A CA 1
ATOM 1508 C C . LEU A 1 185 ? -0.541 2.231 19.353 1.00 83.44 185 LEU A C 1
ATOM 1510 O O . LEU A 1 185 ? 0.096 1.995 18.327 1.00 83.44 185 LEU A O 1
ATOM 1514 N N . LYS A 1 186 ? 0.006 2.110 20.564 1.00 82.94 186 LYS A N 1
ATOM 1515 C CA . LYS A 1 186 ? 1.389 1.666 20.802 1.00 82.94 186 LYS A CA 1
ATOM 1516 C C . LYS A 1 186 ? 1.524 0.167 21.048 1.00 82.94 186 LYS A C 1
ATOM 1518 O O . LYS A 1 186 ? 2.636 -0.335 21.084 1.00 82.94 186 LYS A O 1
ATOM 1523 N N . THR A 1 187 ? 0.420 -0.565 21.187 1.00 83.25 187 THR A N 1
ATOM 1524 C CA . THR A 1 187 ? 0.443 -2.008 21.461 1.00 83.25 187 THR A CA 1
ATOM 1525 C C . THR A 1 187 ? -0.309 -2.782 20.386 1.00 83.25 187 THR A C 1
ATOM 1527 O O . THR A 1 187 ? -1.352 -2.351 19.897 1.00 83.25 187 THR A O 1
ATOM 1530 N N . LEU A 1 188 ? 0.181 -3.970 20.022 1.00 83.50 188 LEU A N 1
ATOM 1531 C CA . LEU A 1 188 ? -0.454 -4.785 18.980 1.00 83.50 188 LEU A CA 1
ATOM 1532 C C . LEU A 1 188 ? -1.883 -5.202 19.367 1.00 83.50 188 LEU A C 1
ATOM 1534 O O . LEU A 1 188 ? -2.820 -5.077 18.577 1.00 83.50 188 LEU A O 1
ATOM 1538 N N . THR A 1 189 ? -2.063 -5.634 20.616 1.00 83.69 189 THR A N 1
ATOM 1539 C CA . THR A 1 189 ? -3.370 -5.983 21.190 1.00 83.69 189 THR A CA 1
ATOM 1540 C C . THR A 1 189 ? -4.307 -4.775 21.237 1.00 83.69 189 THR A C 1
ATOM 1542 O O . THR A 1 189 ? -5.494 -4.897 20.934 1.00 83.69 189 THR A O 1
ATOM 1545 N N . GLY A 1 190 ? -3.779 -3.598 21.579 1.00 84.94 190 GLY A N 1
ATOM 1546 C CA . GLY A 1 190 ? -4.525 -2.347 21.598 1.00 84.94 190 GLY A CA 1
ATOM 1547 C C . GLY A 1 190 ? -5.035 -1.944 20.218 1.00 84.94 190 GLY A C 1
ATOM 1548 O O . GLY A 1 190 ? -6.238 -1.738 20.058 1.00 84.94 190 GLY A O 1
ATOM 1549 N N . ARG A 1 191 ? -4.159 -1.931 19.205 1.00 88.06 191 ARG A N 1
ATOM 1550 C CA . ARG A 1 191 ? -4.520 -1.650 17.805 1.00 88.06 191 ARG A CA 1
ATOM 1551 C C . ARG A 1 191 ? -5.593 -2.609 17.307 1.00 88.06 191 ARG A C 1
ATOM 1553 O O . ARG A 1 191 ? -6.541 -2.185 16.654 1.00 88.06 191 ARG A O 1
ATOM 1560 N N . LEU A 1 192 ? -5.480 -3.891 17.653 1.00 88.00 192 LEU A N 1
ATOM 1561 C CA . LEU A 1 192 ? -6.464 -4.894 17.262 1.00 88.00 192 LEU A CA 1
ATOM 1562 C C . LEU A 1 192 ? -7.827 -4.658 17.923 1.00 88.00 192 LEU A C 1
ATOM 1564 O O . LEU A 1 192 ? -8.861 -4.789 17.273 1.00 88.00 192 LEU A O 1
ATOM 1568 N N . ASN A 1 193 ? -7.838 -4.268 19.197 1.00 85.69 193 ASN A N 1
ATOM 1569 C CA . ASN A 1 193 ? -9.068 -3.910 19.896 1.00 85.69 193 ASN A CA 1
ATOM 1570 C C . ASN A 1 193 ? -9.700 -2.628 19.342 1.00 85.69 193 ASN A C 1
ATOM 1572 O O . ASN A 1 193 ? -10.922 -2.583 19.216 1.00 85.69 193 ASN A O 1
ATOM 1576 N N . ILE A 1 194 ? -8.906 -1.611 18.997 1.00 88.44 194 ILE A N 1
ATOM 1577 C CA . ILE A 1 194 ? -9.401 -0.396 18.332 1.00 88.44 194 ILE A CA 1
ATOM 1578 C C . ILE A 1 194 ? -10.045 -0.782 16.998 1.00 88.44 194 ILE A C 1
ATOM 1580 O O . ILE A 1 194 ? -11.222 -0.502 16.785 1.00 88.44 194 ILE A O 1
ATOM 1584 N N . LEU A 1 195 ? -9.320 -1.534 16.167 1.00 90.44 195 LEU A N 1
ATOM 1585 C CA . LEU A 1 195 ? -9.780 -1.986 14.857 1.00 90.44 195 LEU A CA 1
ATOM 1586 C C . LEU A 1 195 ? -11.103 -2.765 14.914 1.00 90.44 195 LEU A C 1
ATOM 1588 O O . LEU A 1 195 ? -11.979 -2.572 14.077 1.00 90.44 195 LEU A O 1
ATOM 1592 N N . LEU A 1 196 ? -11.247 -3.675 15.881 1.00 88.69 196 LEU A N 1
ATOM 1593 C CA . LEU A 1 196 ? -12.430 -4.532 15.995 1.00 88.69 196 LEU A CA 1
ATOM 1594 C C . LEU A 1 196 ? -13.659 -3.815 16.574 1.00 88.69 196 LEU A C 1
ATOM 1596 O O . LEU A 1 196 ? -14.774 -4.303 16.386 1.00 88.69 196 LEU A O 1
ATOM 1600 N N . ASN A 1 197 ? -13.469 -2.705 17.294 1.00 87.50 197 ASN A N 1
ATOM 1601 C CA . ASN A 1 197 ? -14.556 -1.963 17.939 1.00 87.50 197 ASN A CA 1
ATOM 1602 C C . ASN A 1 197 ? -14.938 -0.676 17.194 1.00 87.50 197 ASN A C 1
ATOM 1604 O O . ASN A 1 197 ? -16.061 -0.198 17.361 1.00 87.50 197 ASN A O 1
ATOM 1608 N N . ASP A 1 198 ? -14.047 -0.124 16.368 1.00 88.94 198 ASP A N 1
ATOM 1609 C CA . ASP A 1 198 ? -14.358 1.004 15.498 1.00 88.94 198 ASP A CA 1
ATOM 1610 C C . ASP A 1 198 ? -14.964 0.513 14.174 1.00 88.94 198 ASP A C 1
ATOM 1612 O O . ASP A 1 198 ? -14.335 -0.182 13.373 1.00 88.94 198 ASP A O 1
ATOM 1616 N N . GLY A 1 199 ? -16.228 0.872 13.935 1.00 88.00 199 GLY A N 1
ATOM 1617 C CA . GLY A 1 199 ? -16.957 0.418 12.751 1.00 88.00 199 GLY A CA 1
ATOM 1618 C C . GLY A 1 199 ? -16.356 0.909 11.431 1.00 88.00 199 GLY A C 1
ATOM 1619 O O . GLY A 1 199 ? -16.466 0.210 10.426 1.00 88.00 199 GLY A O 1
ATOM 1620 N N . LYS A 1 200 ? -15.707 2.079 11.423 1.00 89.69 200 LYS A N 1
ATOM 1621 C CA . LYS A 1 200 ? -15.091 2.649 10.222 1.00 89.69 200 LYS A CA 1
ATOM 1622 C C . LYS A 1 200 ? -13.775 1.940 9.914 1.00 89.69 200 LYS A C 1
ATOM 1624 O O . LYS A 1 200 ? -13.561 1.546 8.768 1.00 89.69 200 LYS A O 1
ATOM 1629 N N . ASP A 1 201 ? -12.934 1.731 10.920 1.00 90.31 201 ASP A N 1
ATOM 1630 C CA . ASP A 1 201 ? -11.657 1.033 10.750 1.00 90.31 201 ASP A CA 1
ATOM 1631 C C . ASP A 1 201 ? -11.887 -0.431 10.355 1.00 90.31 201 ASP A C 1
ATOM 1633 O O . ASP A 1 201 ? -11.239 -0.939 9.436 1.00 90.31 201 ASP A O 1
ATOM 1637 N N . SER A 1 202 ? -12.880 -1.093 10.960 1.00 89.94 202 SER A N 1
ATOM 1638 C CA . SER A 1 202 ? -13.275 -2.450 10.572 1.00 89.94 202 SER A CA 1
ATOM 1639 C C . SER A 1 202 ? -13.765 -2.529 9.121 1.00 89.94 202 SER A C 1
ATOM 1641 O O . SER A 1 202 ? -13.509 -3.532 8.450 1.00 89.94 202 SER A O 1
ATOM 1643 N N . GLU A 1 203 ? -14.481 -1.516 8.624 1.00 91.75 203 GLU A N 1
ATOM 1644 C CA . GLU A 1 203 ? -14.936 -1.466 7.230 1.00 91.75 203 GLU A CA 1
ATOM 1645 C C . GLU A 1 203 ? -13.756 -1.261 6.266 1.00 91.75 203 GLU A C 1
ATOM 1647 O O . GLU A 1 203 ? -13.664 -1.924 5.228 1.00 91.75 203 GLU A O 1
ATOM 1652 N N . GLU A 1 204 ? -12.817 -0.378 6.611 1.00 91.25 204 GLU A N 1
ATOM 1653 C CA . GLU A 1 204 ? -11.604 -0.167 5.819 1.00 91.25 204 GLU A CA 1
ATOM 1654 C C . GLU A 1 204 ? -10.712 -1.411 5.794 1.00 91.25 204 GLU A C 1
ATOM 1656 O O . GLU A 1 204 ? -10.191 -1.775 4.735 1.00 91.25 204 GLU A O 1
ATOM 1661 N N . PHE A 1 205 ? -10.607 -2.132 6.910 1.00 93.62 205 PHE A N 1
ATOM 1662 C CA . PHE A 1 205 ? -9.893 -3.403 6.953 1.00 93.62 205 PHE A CA 1
ATOM 1663 C C . PHE A 1 205 ? -10.571 -4.485 6.117 1.00 93.62 205 PH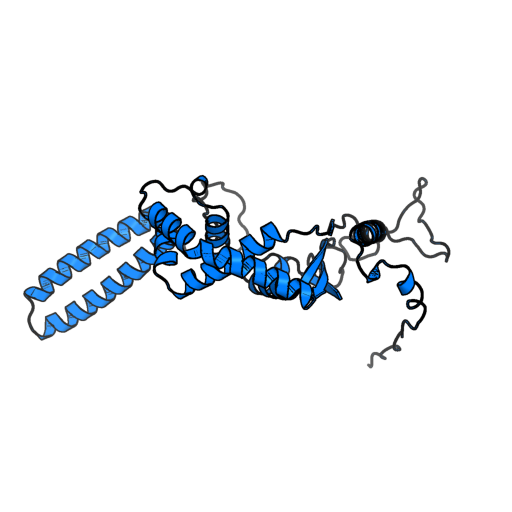E A C 1
ATOM 1665 O O . PHE A 1 205 ? -9.893 -5.210 5.390 1.00 93.62 205 PHE A O 1
ATOM 1672 N N . HIS A 1 206 ? -11.903 -4.565 6.135 1.00 94.19 206 HIS A N 1
ATOM 1673 C CA . HIS A 1 206 ? -12.648 -5.484 5.271 1.00 94.19 206 HIS A CA 1
ATOM 1674 C C . HIS A 1 206 ? -12.365 -5.213 3.787 1.00 94.19 206 HIS A C 1
ATOM 1676 O O . HIS A 1 206 ? -11.992 -6.128 3.043 1.00 94.19 206 HIS A O 1
ATOM 1682 N N . LYS A 1 207 ? -12.437 -3.943 3.363 1.00 92.00 207 LYS A N 1
ATOM 1683 C CA . LYS A 1 207 ? -12.078 -3.529 1.995 1.00 92.00 207 LYS A CA 1
ATOM 1684 C C . LYS A 1 207 ? -10.630 -3.882 1.668 1.00 92.00 207 LYS A C 1
ATOM 1686 O O . LYS A 1 207 ? -10.366 -4.416 0.589 1.00 92.00 207 LYS A O 1
ATOM 1691 N N . PHE A 1 208 ? -9.696 -3.585 2.570 1.00 91.75 208 PHE A N 1
ATOM 1692 C CA . PHE A 1 208 ? -8.279 -3.896 2.395 1.00 91.75 208 PHE A CA 1
ATOM 1693 C C . PHE A 1 208 ? -8.048 -5.398 2.227 1.00 91.75 208 PHE A C 1
ATOM 1695 O O . PHE A 1 208 ? -7.366 -5.817 1.293 1.00 91.75 208 PHE A O 1
ATOM 1702 N N . TRP A 1 209 ? -8.660 -6.215 3.080 1.00 94.44 209 TRP A N 1
ATOM 1703 C CA . TRP A 1 209 ? -8.512 -7.662 3.058 1.00 94.44 209 TRP A CA 1
ATOM 1704 C C . TRP A 1 209 ? -9.005 -8.264 1.739 1.00 94.44 209 TRP A C 1
ATOM 1706 O O . TRP A 1 209 ? -8.267 -9.010 1.091 1.00 94.44 209 TRP A O 1
ATOM 1716 N N . LEU A 1 210 ? -10.199 -7.878 1.273 1.00 93.88 210 LEU A N 1
ATOM 1717 C CA . LEU A 1 210 ? -10.725 -8.322 -0.024 1.00 93.88 210 LEU A CA 1
ATOM 1718 C C . LEU A 1 210 ? -9.807 -7.925 -1.182 1.00 93.88 210 LEU A C 1
ATOM 1720 O O . LEU A 1 210 ? -9.542 -8.736 -2.075 1.00 93.88 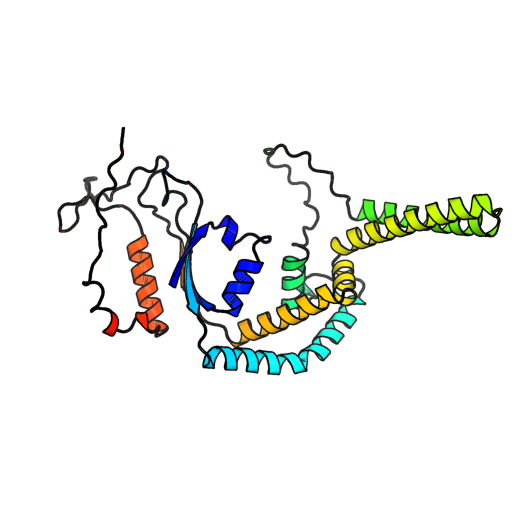210 LEU A O 1
ATOM 1724 N N . ARG A 1 211 ? -9.302 -6.684 -1.165 1.00 90.62 211 ARG A N 1
ATOM 1725 C CA . ARG A 1 211 ? -8.360 -6.186 -2.175 1.00 90.62 211 ARG A CA 1
ATOM 1726 C C . ARG A 1 211 ? -7.081 -7.005 -2.164 1.00 90.62 211 ARG A C 1
ATOM 1728 O O . ARG A 1 211 ? -6.692 -7.485 -3.223 1.00 90.62 211 ARG A O 1
ATOM 1735 N N . SER A 1 212 ? -6.492 -7.226 -0.992 1.00 90.69 212 SER A N 1
ATOM 1736 C CA . SER A 1 212 ? -5.267 -8.006 -0.821 1.00 90.69 212 SER A CA 1
ATOM 1737 C C . SER A 1 212 ? -5.429 -9.436 -1.347 1.00 90.69 212 SER A C 1
ATOM 1739 O O . SER A 1 212 ? -4.647 -9.881 -2.189 1.00 90.69 212 SER A O 1
ATOM 1741 N N . LYS A 1 213 ? -6.519 -10.128 -0.980 1.00 93.25 213 LYS A N 1
ATOM 1742 C CA . LYS A 1 213 ? -6.824 -11.470 -1.506 1.00 93.25 213 LYS A CA 1
ATOM 1743 C C . LYS A 1 213 ? -7.004 -11.469 -3.023 1.00 93.25 213 LYS A C 1
ATOM 1745 O O . LYS A 1 213 ? -6.431 -12.316 -3.708 1.00 93.25 213 LYS A O 1
ATOM 1750 N N . SER A 1 214 ? -7.748 -10.499 -3.557 1.00 92.12 214 SER A N 1
ATOM 1751 C CA . SER A 1 214 ? -7.951 -10.383 -5.004 1.00 92.12 214 SER A CA 1
ATOM 1752 C C . SER A 1 214 ? -6.657 -10.076 -5.761 1.00 92.12 214 SER A C 1
ATOM 1754 O O . SER A 1 214 ? -6.427 -10.666 -6.810 1.00 92.12 214 SER A O 1
ATOM 1756 N N . ALA A 1 215 ? -5.779 -9.234 -5.210 1.00 89.81 215 ALA A N 1
ATOM 1757 C CA . ALA A 1 215 ? -4.482 -8.906 -5.792 1.00 89.81 215 ALA A CA 1
ATOM 1758 C C . ALA A 1 215 ? -3.522 -10.105 -5.770 1.00 89.81 215 ALA A C 1
ATOM 1760 O O . ALA A 1 215 ? -2.787 -10.315 -6.732 1.00 89.81 215 ALA A O 1
ATOM 1761 N N . LYS A 1 216 ? -3.560 -10.917 -4.705 1.00 91.69 216 LYS A N 1
ATOM 1762 C CA . LYS A 1 216 ? -2.761 -12.145 -4.581 1.00 91.69 216 LYS A CA 1
ATOM 1763 C C . LYS A 1 216 ? -3.207 -13.210 -5.587 1.00 91.69 216 LYS A C 1
ATOM 1765 O O . LYS A 1 216 ? -2.370 -13.775 -6.288 1.00 91.69 216 LYS A O 1
ATOM 1770 N N . GLU A 1 217 ? -4.516 -13.453 -5.708 1.00 94.25 217 GLU A N 1
ATOM 1771 C CA . GLU A 1 217 ? -5.064 -14.437 -6.659 1.00 94.25 217 GLU A CA 1
ATOM 1772 C C . GLU A 1 217 ? -4.933 -13.975 -8.121 1.00 94.25 217 GLU A C 1
ATOM 1774 O O . GLU A 1 217 ? -4.604 -14.778 -8.991 1.00 94.25 217 GLU A O 1
ATOM 1779 N N . LEU A 1 218 ? -5.132 -12.683 -8.396 1.00 92.75 218 LEU A N 1
ATOM 1780 C CA . LEU A 1 218 ? -5.018 -12.087 -9.734 1.00 92.75 218 LEU A CA 1
ATOM 1781 C C . LEU A 1 218 ? -3.658 -11.418 -9.960 1.00 92.75 218 LEU A C 1
ATOM 1783 O O . LEU A 1 218 ? -3.567 -10.425 -10.688 1.00 92.75 218 LEU A O 1
ATOM 1787 N N . SER A 1 219 ? -2.609 -11.944 -9.327 1.00 92.94 219 SER A N 1
ATOM 1788 C CA . SER A 1 219 ? -1.266 -11.387 -9.448 1.00 92.94 219 SER A CA 1
ATOM 1789 C C . SER A 1 219 ? -0.805 -11.368 -10.906 1.00 92.94 219 SER A C 1
ATOM 1791 O O . SER A 1 219 ? -1.068 -12.275 -11.701 1.00 92.94 219 SER A O 1
ATOM 1793 N N . TYR A 1 220 ? -0.126 -10.288 -11.278 1.00 93.38 220 TYR A N 1
ATOM 1794 C CA . TYR A 1 220 ? 0.413 -10.100 -12.614 1.00 93.38 220 TYR A CA 1
ATOM 1795 C C . TYR A 1 220 ? 1.802 -9.467 -12.529 1.00 93.38 220 TYR A C 1
ATOM 1797 O O . TYR A 1 220 ? 2.097 -8.741 -11.577 1.00 93.38 220 TYR A O 1
ATOM 1805 N N . PRO A 1 221 ? 2.676 -9.734 -13.509 1.00 95.56 221 PRO A N 1
ATOM 1806 C CA . PRO A 1 221 ? 4.016 -9.178 -13.500 1.00 95.56 221 PRO A CA 1
ATOM 1807 C C . PRO A 1 221 ? 3.987 -7.677 -13.800 1.00 95.56 221 PRO A C 1
ATOM 1809 O O . PRO A 1 221 ? 3.248 -7.215 -14.670 1.00 95.56 221 PRO A O 1
ATOM 1812 N N . ILE A 1 222 ? 4.853 -6.935 -13.115 1.00 95.94 222 ILE A N 1
ATOM 1813 C CA . ILE A 1 222 ? 5.076 -5.502 -13.314 1.00 95.94 222 ILE A CA 1
ATOM 1814 C C . ILE A 1 222 ? 6.529 -5.316 -13.739 1.00 95.94 222 ILE A C 1
ATOM 1816 O O . ILE A 1 222 ? 7.429 -5.911 -13.146 1.00 95.94 222 ILE A O 1
ATOM 1820 N N . PHE A 1 223 ? 6.774 -4.495 -14.759 1.00 97.75 223 PHE A N 1
ATOM 1821 C CA . PHE A 1 223 ? 8.138 -4.137 -15.137 1.00 97.75 223 PHE A CA 1
ATOM 1822 C C . PHE A 1 223 ? 8.695 -3.077 -14.180 1.00 97.75 223 PHE A C 1
ATOM 1824 O O . PHE A 1 223 ? 8.125 -1.997 -14.046 1.00 97.75 223 PHE A O 1
ATOM 1831 N N . MET A 1 224 ? 9.813 -3.374 -13.527 1.00 97.25 224 MET A N 1
ATOM 1832 C CA . MET A 1 224 ? 10.474 -2.468 -12.587 1.00 97.25 224 MET A CA 1
ATOM 1833 C C . MET A 1 224 ? 11.879 -2.154 -13.096 1.00 97.25 224 MET A C 1
ATOM 1835 O O . MET A 1 224 ? 12.628 -3.071 -13.433 1.00 97.25 224 MET A O 1
ATOM 1839 N N . ALA A 1 225 ? 12.247 -0.875 -13.138 1.00 97.25 225 ALA A N 1
ATOM 1840 C CA . ALA A 1 225 ? 13.596 -0.440 -13.496 1.00 97.25 225 ALA A CA 1
ATOM 1841 C C . ALA A 1 225 ? 13.975 0.845 -12.752 1.00 97.25 225 ALA A C 1
ATOM 1843 O O . ALA A 1 225 ? 13.104 1.631 -12.386 1.00 97.25 225 ALA A O 1
ATOM 1844 N N . THR A 1 226 ? 15.274 1.083 -12.568 1.00 96.31 226 THR A N 1
ATOM 1845 C CA . THR A 1 226 ? 15.797 2.341 -12.015 1.00 96.31 226 THR A CA 1
ATOM 1846 C C . THR A 1 226 ? 16.954 2.819 -12.875 1.00 96.31 226 THR A C 1
ATOM 1848 O O . THR A 1 226 ? 17.964 2.122 -12.969 1.00 96.31 226 THR A O 1
ATOM 1851 N N . SER A 1 227 ? 16.814 4.007 -13.457 1.00 95.94 227 SER A N 1
ATOM 1852 C CA . SER A 1 227 ? 17.879 4.677 -14.200 1.00 95.94 227 SER A CA 1
ATOM 1853 C C . SER A 1 227 ? 19.051 4.998 -13.274 1.00 95.94 227 SER A C 1
ATOM 1855 O O . SER A 1 227 ? 18.891 5.663 -12.247 1.00 95.94 227 SER A O 1
ATOM 1857 N N . GLN A 1 228 ? 20.225 4.502 -13.648 1.00 94.69 228 GLN A N 1
ATOM 1858 C CA . GLN A 1 228 ? 21.510 4.756 -13.003 1.00 94.69 228 GLN A CA 1
ATOM 1859 C C . GLN A 1 228 ? 22.255 5.909 -13.677 1.00 94.69 228 GLN A C 1
ATOM 1861 O O . GLN A 1 228 ? 23.083 6.563 -13.049 1.00 94.69 228 GLN A O 1
ATOM 1866 N N . LYS A 1 229 ? 21.957 6.178 -14.953 1.00 93.88 229 LYS A N 1
ATOM 1867 C CA . LYS A 1 229 ? 22.617 7.218 -15.742 1.00 93.88 229 LYS A CA 1
ATOM 1868 C C . LYS A 1 229 ? 21.619 8.272 -16.187 1.00 93.88 229 LYS A C 1
ATOM 1870 O O . LYS A 1 229 ? 20.797 8.044 -17.070 1.00 93.88 229 LYS A O 1
ATOM 1875 N N . SER A 1 230 ? 21.718 9.454 -15.588 1.00 92.69 230 SER A N 1
ATOM 1876 C CA . SER A 1 230 ? 20.724 10.511 -15.794 1.00 92.69 230 SER A CA 1
ATOM 1877 C C . SER A 1 230 ? 20.870 11.297 -17.096 1.00 92.69 230 SER A C 1
ATOM 1879 O O . SER A 1 230 ? 19.965 12.057 -17.436 1.00 92.69 230 SER A O 1
ATOM 1881 N N . GLY A 1 231 ? 22.014 11.178 -17.777 1.00 94.25 231 GLY A N 1
ATOM 1882 C CA . GLY A 1 231 ? 22.391 12.064 -18.877 1.00 94.25 231 GLY A CA 1
ATOM 1883 C C . GLY A 1 231 ? 22.806 13.472 -18.447 1.00 94.25 231 GLY A C 1
ATOM 1884 O O . GLY A 1 231 ? 23.160 14.269 -19.308 1.00 94.25 231 GLY A O 1
ATOM 1885 N N . LYS A 1 232 ? 22.776 13.793 -17.146 1.00 95.00 232 LYS A N 1
ATOM 1886 C CA . LYS A 1 232 ? 23.139 15.101 -16.587 1.00 95.00 232 LYS A CA 1
ATOM 1887 C C . LYS A 1 232 ? 24.002 15.001 -15.332 1.00 95.00 232 LYS A C 1
ATOM 1889 O O . LYS A 1 232 ? 23.933 14.035 -14.565 1.00 95.00 232 LYS A O 1
ATOM 1894 N N . ASP A 1 233 ? 24.795 16.033 -15.097 1.00 94.00 233 ASP A N 1
ATOM 1895 C CA . ASP A 1 233 ? 25.572 16.175 -13.873 1.00 94.00 233 ASP A CA 1
ATOM 1896 C C . ASP A 1 233 ? 24.764 16.862 -12.751 1.00 94.00 233 ASP A C 1
ATOM 1898 O O . ASP A 1 233 ? 23.547 17.063 -12.838 1.00 94.00 233 ASP A O 1
ATOM 1902 N N . ASN A 1 234 ? 25.438 17.205 -11.652 1.00 92.75 234 ASN A N 1
ATOM 1903 C CA . ASN A 1 234 ? 24.795 17.851 -10.511 1.00 92.75 234 ASN A CA 1
ATOM 1904 C C . ASN A 1 234 ? 24.405 19.314 -10.756 1.00 92.75 234 ASN A C 1
ATOM 1906 O O . ASN A 1 234 ? 23.548 19.805 -10.017 1.00 92.75 234 ASN A O 1
ATOM 1910 N N . SER A 1 235 ? 24.997 19.973 -11.754 1.00 92.88 235 SER A N 1
ATOM 1911 C CA . SER A 1 235 ? 24.657 21.334 -12.182 1.00 92.88 235 SER A CA 1
ATOM 1912 C C . SER A 1 235 ? 23.464 21.361 -13.145 1.00 92.88 235 SER A C 1
ATOM 1914 O O . SER A 1 235 ? 22.763 22.366 -13.234 1.00 92.88 235 SER A O 1
ATOM 1916 N N . GLY A 1 236 ? 23.163 20.221 -13.778 1.00 92.06 236 GLY A N 1
ATOM 1917 C CA . GLY A 1 236 ? 22.097 20.077 -14.769 1.00 92.06 236 GLY A CA 1
ATOM 1918 C C . GLY A 1 236 ? 22.595 20.112 -16.212 1.00 92.06 236 GLY A C 1
ATOM 1919 O O . GLY A 1 236 ? 21.771 20.014 -17.123 1.00 92.06 236 GLY A O 1
ATOM 1920 N N . GLU A 1 237 ? 23.909 20.203 -16.411 1.00 95.44 237 GLU A N 1
ATOM 1921 C CA . GLU A 1 237 ? 24.553 20.130 -17.718 1.00 95.44 237 GLU A CA 1
ATOM 1922 C C . GLU A 1 237 ? 24.594 18.689 -18.233 1.00 95.44 237 GLU A C 1
ATOM 1924 O O . GLU A 1 237 ? 24.697 17.734 -17.454 1.00 95.44 237 GLU A O 1
ATOM 1929 N N . TYR A 1 238 ? 24.495 18.520 -19.554 1.00 95.25 238 TYR A N 1
ATOM 1930 C CA . TYR A 1 238 ? 24.483 17.198 -20.178 1.00 95.25 238 TYR A CA 1
ATOM 1931 C C . TYR A 1 238 ? 25.846 16.505 -20.073 1.00 95.25 238 TYR A C 1
ATOM 1933 O O . TYR A 1 238 ? 26.890 17.079 -20.378 1.00 95.25 238 TYR A O 1
ATOM 1941 N N . VAL A 1 239 ? 25.815 15.230 -19.691 1.00 95.06 239 VAL A N 1
ATOM 1942 C CA . VAL A 1 239 ? 26.968 14.327 -19.711 1.00 95.06 239 VAL A CA 1
ATOM 1943 C C . VAL A 1 239 ? 26.894 13.508 -20.989 1.00 95.06 239 VAL A C 1
ATOM 1945 O O . VAL A 1 239 ? 25.858 12.913 -21.278 1.00 95.06 239 VAL A O 1
ATOM 1948 N N . TYR A 1 240 ? 27.988 13.459 -21.743 1.00 95.88 240 TYR A N 1
ATOM 1949 C CA . TYR A 1 240 ? 28.056 12.790 -23.042 1.00 95.88 240 TYR A CA 1
ATOM 1950 C C . TYR A 1 240 ? 28.946 11.546 -22.995 1.00 95.88 240 TYR A C 1
ATOM 1952 O O . TYR A 1 240 ? 29.908 11.485 -22.222 1.00 95.88 240 TYR A O 1
ATOM 1960 N N . LYS A 1 241 ? 28.634 10.554 -23.834 1.00 93.75 241 LYS A N 1
ATOM 1961 C CA . LYS A 1 241 ? 29.421 9.324 -23.964 1.00 93.75 241 LYS A CA 1
ATOM 1962 C C . LYS A 1 241 ? 30.783 9.624 -24.581 1.00 93.75 241 LYS A C 1
ATOM 1964 O O . LYS A 1 241 ? 30.901 10.449 -25.487 1.00 93.75 241 LYS A O 1
ATOM 1969 N N . LYS A 1 242 ? 31.794 8.912 -24.091 1.00 93.56 242 LYS A N 1
ATOM 1970 C CA . LYS A 1 242 ? 33.164 8.954 -24.599 1.00 93.56 242 LYS A CA 1
ATOM 1971 C C . LYS A 1 242 ? 33.555 7.595 -25.159 1.00 93.56 242 LYS A C 1
ATOM 1973 O O . LYS A 1 242 ? 33.126 6.573 -24.620 1.00 93.56 242 LYS A O 1
ATOM 1978 N N . ASP A 1 243 ? 34.346 7.595 -26.221 1.00 92.31 243 ASP A N 1
ATOM 1979 C CA . ASP A 1 243 ? 34.932 6.384 -26.786 1.00 92.31 243 ASP A CA 1
ATOM 1980 C C . ASP A 1 243 ? 36.113 5.869 -25.932 1.00 92.31 243 ASP A C 1
ATOM 1982 O O . ASP A 1 243 ? 36.448 6.425 -24.882 1.00 92.31 243 ASP A O 1
ATOM 1986 N N . SER A 1 244 ? 36.768 4.793 -26.380 1.00 92.06 244 SER A N 1
ATOM 1987 C CA . SER A 1 244 ? 37.956 4.235 -25.712 1.00 92.06 244 SER A CA 1
ATOM 1988 C C . SER A 1 244 ? 39.155 5.189 -25.667 1.00 92.06 244 SER A C 1
ATOM 1990 O O . SER A 1 244 ? 40.065 4.983 -24.866 1.00 92.06 244 SER A O 1
ATOM 1992 N N . SER A 1 245 ? 39.167 6.206 -26.526 1.00 89.56 245 SER A N 1
ATOM 1993 C CA . SER A 1 245 ? 40.216 7.222 -26.635 1.00 89.56 245 SER A CA 1
ATOM 1994 C C . SER A 1 245 ? 39.929 8.439 -25.743 1.00 89.56 245 SER A C 1
ATOM 1996 O O . SER A 1 245 ? 40.810 9.268 -25.526 1.00 89.56 245 SER A O 1
ATOM 1998 N N . GLY A 1 246 ? 38.712 8.539 -25.194 1.00 88.81 246 GLY A N 1
ATOM 1999 C CA . GLY A 1 246 ? 38.239 9.665 -24.392 1.00 88.81 246 GLY A CA 1
ATOM 2000 C C . GLY A 1 246 ? 37.569 10.782 -25.202 1.00 88.81 246 GLY A C 1
ATOM 2001 O O . GLY A 1 246 ? 37.184 11.794 -24.608 1.00 88.81 246 GLY A O 1
ATOM 2002 N N . GLU A 1 247 ? 37.404 10.608 -26.516 1.00 90.69 247 GLU A N 1
ATOM 2003 C CA . GLU A 1 247 ? 36.724 11.553 -27.404 1.00 90.69 247 GLU A CA 1
ATOM 2004 C C . GLU A 1 247 ? 35.202 11.405 -27.310 1.00 90.69 247 GLU A C 1
ATOM 2006 O O . GLU A 1 247 ? 34.677 10.329 -27.024 1.00 90.69 247 GLU A O 1
ATOM 2011 N N . LEU A 1 248 ? 34.471 12.503 -27.520 1.00 93.38 248 LEU A N 1
ATOM 2012 C CA . LEU A 1 248 ? 33.011 12.506 -27.437 1.00 93.38 248 LEU A CA 1
ATOM 2013 C C . LEU A 1 248 ? 32.391 11.758 -28.623 1.00 93.38 248 LEU A C 1
ATOM 2015 O O . LEU A 1 248 ? 32.736 12.011 -29.774 1.00 93.38 248 LEU A O 1
ATOM 2019 N N . MET A 1 249 ? 31.434 10.877 -28.338 1.00 93.56 249 MET A N 1
ATOM 2020 C CA . MET A 1 249 ? 30.743 10.105 -29.370 1.00 93.56 249 MET A CA 1
ATOM 2021 C C . MET A 1 249 ? 29.635 10.922 -30.044 1.00 93.56 249 MET A C 1
ATOM 2023 O O . MET A 1 249 ? 28.906 11.660 -29.373 1.00 93.56 249 MET A O 1
ATOM 2027 N N . LEU A 1 250 ? 29.477 10.726 -31.357 1.00 92.62 250 LEU A N 1
ATOM 2028 C CA . LEU A 1 250 ? 28.426 11.331 -32.175 1.00 92.62 250 LEU A CA 1
ATOM 2029 C C . LEU A 1 250 ? 27.442 10.274 -32.694 1.00 92.62 250 LEU A C 1
ATOM 2031 O O . LEU A 1 250 ? 27.839 9.142 -32.974 1.00 92.62 250 LEU A O 1
ATOM 2035 N N . ASP A 1 251 ? 26.169 10.647 -32.811 1.00 89.19 251 ASP A N 1
ATOM 2036 C CA . ASP A 1 251 ? 25.130 9.847 -33.462 1.00 89.19 251 ASP A CA 1
ATOM 2037 C C . ASP A 1 251 ? 25.241 9.898 -35.002 1.00 89.19 251 ASP A C 1
ATOM 2039 O O . ASP A 1 251 ? 26.105 10.573 -35.566 1.00 89.19 251 ASP A O 1
ATOM 2043 N N . GLU A 1 252 ? 24.343 9.195 -35.700 1.00 89.69 252 GLU A N 1
ATOM 2044 C CA . GLU A 1 252 ? 24.295 9.150 -37.174 1.00 89.69 252 GLU A CA 1
ATOM 2045 C C . GLU A 1 252 ? 24.082 10.528 -37.829 1.00 89.69 252 GLU A C 1
ATOM 2047 O O . GLU A 1 252 ? 24.409 10.715 -39.000 1.00 89.69 252 GLU A O 1
ATOM 2052 N N . ASN A 1 253 ? 23.563 11.500 -37.076 1.00 90.38 253 ASN A N 1
ATOM 2053 C CA . ASN A 1 253 ? 23.303 12.864 -37.528 1.00 90.38 253 ASN A CA 1
ATOM 2054 C C . ASN A 1 253 ? 24.423 13.842 -37.130 1.00 90.38 253 ASN A C 1
ATOM 2056 O O . ASN A 1 253 ? 24.334 15.031 -37.440 1.00 90.38 253 ASN A O 1
ATOM 2060 N N . GLY A 1 254 ? 25.473 13.369 -36.451 1.00 89.12 254 GLY A N 1
ATOM 2061 C CA . GLY A 1 254 ? 26.581 14.193 -35.973 1.00 89.12 254 GLY A CA 1
ATOM 2062 C C . GLY A 1 254 ? 26.310 14.933 -34.657 1.00 89.12 254 GLY A C 1
ATOM 2063 O O . GLY A 1 254 ? 27.031 15.882 -34.348 1.00 89.12 254 GLY A O 1
ATOM 2064 N N . HIS A 1 255 ? 25.302 14.539 -33.872 1.00 91.00 255 HIS A N 1
ATOM 2065 C CA . HIS A 1 255 ? 25.032 15.110 -32.548 1.00 91.00 255 HIS A CA 1
ATOM 2066 C C . HIS A 1 255 ? 25.726 14.331 -31.432 1.00 91.00 255 HIS A C 1
ATOM 2068 O O . HIS A 1 255 ? 25.844 13.112 -31.493 1.00 91.00 255 HIS A O 1
ATOM 2074 N N . LEU A 1 256 ? 26.126 15.027 -30.366 1.00 93.69 256 LEU A N 1
ATOM 2075 C CA . LEU A 1 256 ? 26.708 14.402 -29.178 1.00 93.69 256 LEU A CA 1
ATOM 2076 C C . LEU A 1 256 ? 25.735 13.412 -28.523 1.00 93.69 256 LEU A C 1
ATOM 2078 O O . LEU A 1 256 ? 24.597 13.760 -28.205 1.00 93.69 256 LEU A O 1
ATOM 2082 N N . ILE A 1 257 ? 26.212 12.196 -28.250 1.00 92.75 257 ILE A N 1
ATOM 2083 C CA . ILE A 1 257 ? 25.408 11.162 -27.591 1.00 92.75 257 ILE A CA 1
ATOM 2084 C C . ILE A 1 257 ? 25.409 11.393 -26.081 1.00 92.75 257 ILE A C 1
ATOM 2086 O O . ILE A 1 257 ? 26.456 11.338 -25.435 1.00 92.75 257 ILE A O 1
ATOM 2090 N N . ILE A 1 258 ? 24.230 11.597 -25.498 1.00 94.50 258 ILE A N 1
ATOM 2091 C CA . ILE A 1 258 ? 24.053 11.765 -24.051 1.00 94.50 258 ILE A CA 1
ATOM 2092 C C . ILE A 1 258 ? 24.298 10.421 -23.331 1.00 94.50 258 ILE A C 1
ATOM 2094 O O . ILE A 1 258 ? 23.823 9.367 -23.760 1.00 94.50 258 ILE A O 1
ATOM 2098 N N . ASP A 1 259 ? 25.031 10.432 -22.213 1.00 94.75 259 ASP A N 1
ATOM 2099 C CA . ASP A 1 259 ? 25.271 9.245 -21.383 1.00 94.75 259 ASP A CA 1
ATOM 2100 C C . ASP A 1 259 ? 24.093 8.976 -20.436 1.00 94.75 259 ASP A C 1
ATOM 2102 O O . ASP A 1 259 ? 24.108 9.329 -19.254 1.00 94.75 259 ASP A O 1
ATOM 2106 N N . HIS A 1 260 ? 23.053 8.338 -20.971 1.00 94.38 260 HIS A N 1
ATOM 2107 C CA . HIS A 1 260 ? 21.930 7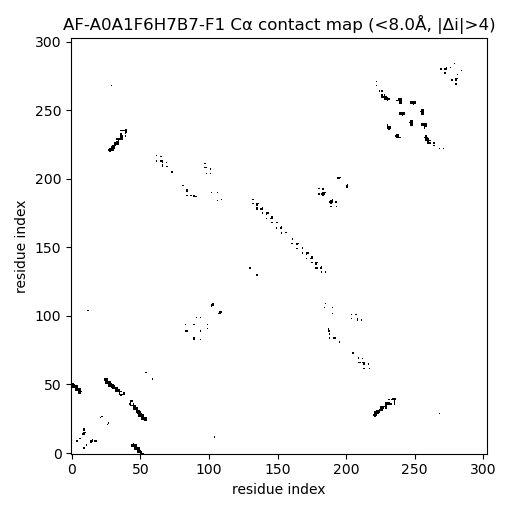.806 -20.202 1.00 94.38 260 HIS A CA 1
ATOM 2108 C C . HIS A 1 260 ? 21.675 6.324 -20.502 1.00 94.38 260 HIS A C 1
ATOM 2110 O O . HIS A 1 260 ? 22.165 5.766 -21.486 1.00 94.38 260 HIS A O 1
ATOM 2116 N N . ASP A 1 261 ? 20.878 5.686 -19.645 1.00 95.44 261 ASP A N 1
ATOM 2117 C CA . ASP A 1 261 ? 20.468 4.280 -19.751 1.00 95.44 261 ASP A CA 1
ATOM 2118 C C . ASP A 1 261 ? 18.976 4.095 -20.089 1.00 95.44 261 ASP A C 1
ATOM 2120 O O . ASP A 1 261 ? 18.480 2.970 -20.149 1.00 95.44 261 ASP A O 1
ATOM 2124 N N . LEU A 1 262 ? 18.252 5.191 -20.346 1.00 94.19 262 LEU A N 1
ATOM 2125 C CA . LEU A 1 262 ? 16.817 5.147 -20.650 1.00 94.19 262 LEU A CA 1
ATOM 2126 C C . LEU A 1 262 ? 16.467 4.337 -21.909 1.00 94.19 262 LEU A C 1
ATOM 2128 O O . LEU A 1 262 ? 15.438 3.666 -21.891 1.00 94.19 262 LEU A O 1
ATOM 2132 N N . ASP A 1 263 ? 17.308 4.332 -22.949 1.00 92.38 263 ASP A N 1
ATOM 2133 C CA . ASP A 1 263 ? 17.058 3.530 -24.160 1.00 92.38 263 ASP A CA 1
ATOM 2134 C C . ASP A 1 263 ? 17.090 2.037 -23.845 1.00 92.38 263 ASP A C 1
ATOM 2136 O O . ASP A 1 263 ? 16.169 1.302 -24.192 1.00 92.38 263 ASP A O 1
ATOM 2140 N N . PHE A 1 264 ? 18.091 1.605 -23.075 1.00 94.56 264 PHE A N 1
ATOM 2141 C CA . PHE A 1 264 ? 18.186 0.228 -22.602 1.00 94.56 264 PHE A CA 1
ATOM 2142 C C . PHE A 1 264 ? 16.958 -0.160 -21.766 1.00 94.56 264 PHE A C 1
ATOM 2144 O O . PHE A 1 264 ? 16.373 -1.227 -21.959 1.00 94.56 264 PHE A O 1
ATOM 2151 N N . ILE A 1 265 ? 16.516 0.715 -20.856 1.00 96.25 265 ILE A N 1
ATOM 2152 C CA . ILE A 1 265 ? 15.305 0.474 -20.058 1.00 96.25 265 ILE A CA 1
ATOM 2153 C C . ILE A 1 265 ? 14.066 0.381 -20.960 1.00 96.25 265 ILE A C 1
ATOM 2155 O O . ILE A 1 265 ? 13.228 -0.500 -20.755 1.00 96.25 265 ILE A O 1
ATOM 2159 N N . ALA A 1 266 ? 13.947 1.255 -21.962 1.00 94.38 266 ALA A N 1
ATOM 2160 C CA . ALA A 1 266 ? 12.837 1.257 -22.907 1.00 94.38 266 ALA A CA 1
ATOM 2161 C C . ALA A 1 266 ? 12.804 -0.027 -23.749 1.00 94.38 266 ALA A C 1
ATOM 2163 O O . ALA A 1 266 ? 11.747 -0.648 -23.875 1.00 94.38 266 ALA A O 1
ATOM 2164 N N . GLU A 1 267 ? 13.950 -0.484 -24.255 1.00 94.50 267 GLU A N 1
ATOM 2165 C CA . GLU A 1 267 ? 14.082 -1.758 -24.967 1.00 94.50 267 GLU A CA 1
ATOM 2166 C C . GLU A 1 267 ? 13.630 -2.935 -24.096 1.00 94.50 267 GLU A C 1
ATOM 2168 O O . GLU A 1 267 ? 12.802 -3.746 -24.523 1.00 94.50 267 GLU A O 1
ATOM 2173 N N . LYS A 1 268 ? 14.086 -2.993 -22.837 1.00 97.19 268 LYS A N 1
ATOM 2174 C CA . LYS A 1 268 ? 13.673 -4.037 -21.887 1.00 97.19 268 LYS A CA 1
ATOM 2175 C C . LYS A 1 268 ? 12.194 -3.974 -21.536 1.00 97.19 268 LYS A C 1
ATOM 2177 O O . LYS A 1 268 ? 11.555 -5.022 -21.412 1.00 97.19 268 LYS A O 1
ATOM 2182 N N . PHE A 1 269 ? 11.617 -2.781 -21.454 1.00 95.56 269 PHE A N 1
ATOM 2183 C CA . PHE A 1 269 ? 10.178 -2.636 -21.285 1.00 95.56 269 PHE A CA 1
ATOM 2184 C C . PHE A 1 269 ? 9.405 -3.138 -22.513 1.00 95.56 269 PHE A C 1
ATOM 2186 O O . PHE A 1 269 ? 8.388 -3.813 -22.357 1.00 95.56 269 PHE A O 1
ATOM 2193 N N . ILE A 1 270 ? 9.889 -2.881 -23.732 1.00 93.62 270 ILE A N 1
ATOM 2194 C CA . ILE A 1 270 ? 9.270 -3.378 -24.971 1.00 93.62 270 ILE A CA 1
ATOM 2195 C C . ILE A 1 270 ? 9.359 -4.908 -25.054 1.00 93.62 270 ILE A C 1
ATOM 2197 O O . ILE A 1 270 ? 8.363 -5.558 -25.383 1.00 93.62 270 ILE A O 1
ATOM 2201 N N . GLU A 1 271 ? 10.514 -5.501 -24.739 1.00 94.62 271 GLU A N 1
ATOM 2202 C CA . GLU A 1 271 ? 10.682 -6.959 -24.643 1.00 94.62 271 GLU A CA 1
ATOM 2203 C C . GLU A 1 271 ? 9.679 -7.565 -23.649 1.00 94.62 271 GLU A C 1
ATOM 2205 O O . GLU A 1 271 ? 8.971 -8.529 -23.965 1.00 94.62 271 GLU A O 1
ATOM 2210 N N . PHE A 1 272 ? 9.562 -6.959 -22.465 1.00 95.62 272 PHE A N 1
ATOM 2211 C CA . PHE A 1 272 ? 8.592 -7.354 -21.451 1.00 95.62 272 PHE A CA 1
ATOM 2212 C C . PHE A 1 272 ? 7.148 -7.231 -21.956 1.00 95.62 272 PHE A C 1
ATOM 2214 O O . PHE A 1 272 ? 6.376 -8.182 -21.837 1.00 95.62 272 PHE A O 1
ATOM 2221 N N . ALA A 1 273 ? 6.783 -6.102 -22.565 1.00 94.12 273 ALA A N 1
ATOM 2222 C CA . ALA A 1 273 ? 5.439 -5.845 -23.072 1.00 94.12 273 ALA A CA 1
ATOM 2223 C C . ALA A 1 273 ? 5.020 -6.863 -24.144 1.00 94.12 273 ALA A C 1
ATOM 2225 O O . ALA A 1 273 ? 3.890 -7.353 -24.112 1.00 94.12 273 ALA A O 1
ATOM 2226 N N . LYS A 1 274 ? 5.947 -7.247 -25.035 1.00 92.88 274 LYS A N 1
ATOM 2227 C CA . LYS A 1 274 ? 5.734 -8.316 -26.024 1.00 92.88 274 LYS A CA 1
ATOM 2228 C C . LYS A 1 274 ? 5.492 -9.665 -25.350 1.00 92.88 274 LYS A C 1
ATOM 2230 O O . LYS A 1 274 ? 4.554 -10.371 -25.717 1.00 92.88 274 LYS A O 1
ATOM 2235 N N . LYS A 1 275 ? 6.282 -10.007 -24.324 1.00 94.12 275 LYS A N 1
ATOM 2236 C CA . LYS A 1 275 ? 6.103 -11.242 -23.539 1.00 94.12 275 LYS A CA 1
ATOM 2237 C C . LYS A 1 275 ? 4.745 -11.280 -22.829 1.00 94.12 275 LYS A C 1
ATOM 2239 O O . LYS A 1 275 ? 4.107 -12.328 -22.809 1.00 94.12 275 LYS A O 1
ATOM 2244 N N . GLN A 1 276 ? 4.290 -10.141 -22.303 1.00 93.12 276 GLN A N 1
ATOM 2245 C CA . GLN A 1 276 ? 2.970 -9.995 -21.674 1.00 93.12 276 GLN A CA 1
ATOM 2246 C C . GLN A 1 276 ? 1.819 -9.809 -22.677 1.00 93.12 276 GLN A C 1
ATOM 2248 O O . GLN A 1 276 ? 0.659 -9.775 -22.271 1.00 93.12 276 GLN A O 1
ATOM 2253 N N . ARG A 1 277 ? 2.120 -9.714 -23.981 1.00 90.19 277 ARG A N 1
ATOM 2254 C CA . ARG A 1 277 ? 1.155 -9.502 -25.073 1.00 90.19 277 ARG A CA 1
ATOM 2255 C C . ARG A 1 277 ? 0.312 -8.233 -24.906 1.00 90.19 277 ARG A C 1
ATOM 2257 O O . ARG A 1 277 ? -0.864 -8.221 -25.264 1.00 90.19 277 ARG A O 1
ATOM 2264 N N . TYR A 1 278 ? 0.905 -7.159 -24.388 1.00 88.62 278 TYR A N 1
ATOM 2265 C CA . TYR A 1 278 ? 0.215 -5.873 -24.282 1.00 88.62 278 TYR A CA 1
ATOM 2266 C C . TYR A 1 278 ? -0.151 -5.331 -25.666 1.00 88.62 278 TYR A C 1
ATOM 2268 O O . TYR A 1 278 ? 0.640 -5.423 -26.605 1.00 88.62 278 TYR A O 1
ATOM 2276 N N . ASP A 1 279 ? -1.334 -4.733 -25.801 1.00 82.25 279 ASP A N 1
ATOM 2277 C CA . ASP A 1 279 ? -1.890 -4.377 -27.114 1.00 82.25 279 ASP A CA 1
ATOM 2278 C C . ASP A 1 279 ? -1.032 -3.374 -27.897 1.00 82.25 279 ASP A C 1
ATOM 2280 O O . ASP A 1 279 ? -0.897 -3.499 -29.113 1.00 82.25 279 ASP A O 1
ATOM 2284 N N . PHE A 1 280 ? -0.368 -2.444 -27.205 1.00 81.25 280 PHE A N 1
ATOM 2285 C CA . PHE A 1 280 ? 0.537 -1.465 -27.822 1.00 81.25 280 PHE A CA 1
ATOM 2286 C C . PHE A 1 280 ? 1.861 -2.070 -28.316 1.00 81.25 280 PHE A C 1
ATOM 2288 O O . PHE A 1 280 ? 2.590 -1.420 -29.057 1.00 81.25 280 PHE A O 1
ATOM 2295 N N . SER A 1 281 ? 2.193 -3.298 -27.905 1.00 73.56 281 SER A N 1
ATOM 2296 C CA . SER A 1 281 ? 3.417 -3.990 -28.334 1.00 73.56 281 SER A CA 1
ATOM 2297 C C . SER A 1 281 ? 3.248 -4.753 -29.654 1.00 73.56 281 SER A C 1
ATOM 2299 O O . SER A 1 281 ? 4.227 -5.275 -30.194 1.00 73.56 281 SER A O 1
ATOM 2301 N N . ARG A 1 282 ? 2.017 -4.815 -30.186 1.00 68.00 282 ARG A N 1
ATOM 2302 C CA . ARG A 1 282 ? 1.709 -5.432 -31.480 1.00 68.00 282 ARG A CA 1
ATOM 2303 C C . ARG A 1 282 ? 2.220 -4.538 -32.614 1.00 68.00 282 ARG A C 1
ATOM 2305 O O . ARG A 1 282 ? 2.067 -3.318 -32.571 1.00 68.00 282 ARG A O 1
ATOM 2312 N N . GLU A 1 283 ? 2.792 -5.147 -33.654 1.00 58.41 283 GLU A N 1
ATOM 2313 C CA . GLU A 1 283 ? 3.415 -4.450 -34.796 1.00 58.41 283 GLU A CA 1
ATOM 2314 C C . GLU A 1 283 ? 2.511 -3.429 -35.501 1.00 58.41 283 GLU A C 1
ATOM 2316 O O . GLU A 1 283 ? 3.016 -2.486 -36.105 1.00 58.41 283 GLU A O 1
ATOM 2321 N N . SER A 1 284 ? 1.188 -3.542 -35.359 1.00 47.69 284 SER A N 1
ATOM 2322 C CA . SER A 1 284 ? 0.205 -2.612 -35.924 1.00 47.69 284 SER A CA 1
ATOM 2323 C C . SER A 1 284 ? 0.320 -1.166 -35.419 1.00 47.69 284 SER A C 1
ATOM 2325 O O . SER A 1 284 ? -0.273 -0.276 -36.020 1.00 47.69 284 SER A O 1
ATOM 2327 N N . TYR A 1 285 ? 1.070 -0.908 -34.340 1.00 50.44 285 TYR A N 1
ATOM 2328 C CA . TYR A 1 285 ? 1.329 0.448 -33.837 1.00 50.44 285 TYR A CA 1
ATOM 2329 C C . TYR A 1 285 ? 2.615 1.096 -34.377 1.00 50.44 285 TYR A C 1
ATOM 2331 O O . TYR A 1 285 ? 2.817 2.287 -34.147 1.00 50.44 285 TYR A O 1
ATOM 2339 N N . LYS A 1 286 ? 3.448 0.379 -35.151 1.00 47.06 286 LYS A N 1
ATOM 2340 C CA . LYS A 1 286 ? 4.650 0.963 -35.784 1.00 47.06 286 LYS A CA 1
ATOM 2341 C C . LYS A 1 286 ? 4.333 2.052 -36.826 1.00 47.06 286 LYS A C 1
ATOM 2343 O O . LYS A 1 286 ? 5.222 2.815 -37.169 1.00 47.06 286 LYS A O 1
ATOM 2348 N N . TYR A 1 287 ? 3.086 2.166 -37.294 1.00 40.81 287 TYR A N 1
ATOM 2349 C CA . TYR A 1 287 ? 2.688 3.029 -38.419 1.00 40.81 287 TYR A CA 1
ATOM 2350 C C . TYR A 1 287 ? 1.865 4.270 -38.025 1.00 40.81 287 TYR A C 1
ATOM 2352 O O . TYR A 1 287 ? 0.991 4.715 -38.768 1.00 40.81 287 TYR A O 1
ATOM 2360 N N . LYS A 1 288 ? 2.099 4.836 -36.831 1.00 36.56 288 LYS A N 1
ATOM 2361 C CA . LYS A 1 288 ? 1.464 6.110 -36.435 1.00 36.56 288 LYS A CA 1
ATOM 2362 C C . LYS A 1 288 ? 2.388 7.124 -35.754 1.00 36.56 288 LYS A C 1
ATOM 2364 O O . LYS A 1 288 ? 1.925 8.219 -35.457 1.00 36.56 288 LYS A O 1
ATOM 2369 N N . SER A 1 289 ? 3.668 6.802 -35.534 1.00 40.84 289 SER A N 1
ATOM 2370 C CA . SER A 1 289 ? 4.650 7.752 -34.979 1.00 40.84 289 SER A CA 1
ATOM 2371 C C . SER A 1 289 ? 5.280 8.676 -36.026 1.00 40.84 289 SER A C 1
ATOM 2373 O O . SER A 1 289 ? 5.936 9.637 -35.649 1.00 40.84 289 SER A O 1
ATOM 2375 N N . GLU A 1 290 ? 5.058 8.438 -37.323 1.00 37.69 290 GLU A N 1
ATOM 2376 C CA . GLU A 1 290 ? 5.424 9.390 -38.388 1.00 37.69 290 GLU A CA 1
ATOM 2377 C C . GLU A 1 290 ? 4.405 10.537 -38.550 1.00 37.69 290 GLU A C 1
ATOM 2379 O O . GLU A 1 290 ? 4.655 11.489 -39.285 1.00 37.69 290 GLU A O 1
ATOM 2384 N N . MET A 1 291 ? 3.266 10.513 -37.841 1.00 35.88 291 MET A N 1
ATOM 2385 C CA . MET A 1 291 ? 2.313 11.628 -37.848 1.00 35.88 291 MET A CA 1
ATOM 2386 C C . MET A 1 291 ? 2.577 12.612 -36.700 1.00 35.88 291 MET A C 1
ATOM 2388 O O . MET A 1 291 ? 2.132 12.404 -35.575 1.00 35.88 291 MET A O 1
ATOM 2392 N N . LEU A 1 292 ? 3.211 13.731 -37.068 1.00 35.12 292 LEU A N 1
ATOM 2393 C CA . LEU A 1 292 ? 3.122 15.059 -36.443 1.00 35.12 292 LEU A CA 1
ATOM 2394 C C . LEU A 1 292 ? 3.545 15.157 -34.967 1.00 35.12 292 LEU A C 1
ATOM 2396 O O . LEU A 1 292 ? 2.723 15.282 -34.062 1.00 35.12 292 LEU A O 1
ATOM 2400 N N . MET A 1 293 ? 4.854 15.293 -34.748 1.00 31.95 293 MET A N 1
ATOM 2401 C CA . MET A 1 293 ? 5.350 16.152 -33.669 1.00 31.95 293 MET A CA 1
ATOM 2402 C C . MET A 1 293 ? 5.068 17.605 -34.074 1.00 31.95 293 MET A C 1
ATOM 2404 O O . MET A 1 293 ? 5.871 18.239 -34.757 1.00 31.95 293 MET A O 1
ATOM 2408 N N . ALA A 1 294 ? 3.889 18.116 -33.715 1.00 34.19 294 ALA A N 1
ATOM 2409 C CA . ALA A 1 294 ? 3.602 19.541 -33.792 1.00 34.19 294 ALA A CA 1
ATOM 2410 C C . ALA A 1 294 ? 4.508 20.264 -32.784 1.00 34.19 294 ALA A C 1
ATOM 2412 O O . ALA A 1 294 ? 4.215 20.332 -31.593 1.00 34.19 294 ALA A O 1
ATOM 2413 N N . ALA A 1 295 ? 5.643 20.767 -33.263 1.00 34.16 295 ALA A N 1
ATOM 2414 C CA . ALA A 1 295 ? 6.368 21.825 -32.586 1.00 34.16 295 ALA A CA 1
ATOM 2415 C C . ALA A 1 295 ? 5.538 23.104 -32.754 1.00 34.16 295 ALA A C 1
ATOM 2417 O O . ALA A 1 295 ? 5.663 23.798 -33.761 1.00 34.16 295 ALA A O 1
ATOM 2418 N N . GLU A 1 296 ? 4.636 23.376 -31.809 1.00 33.38 296 GLU A N 1
ATOM 2419 C CA . GLU A 1 296 ? 4.013 24.694 -31.734 1.00 33.38 296 GLU A CA 1
ATOM 2420 C C . GLU A 1 296 ? 5.096 25.751 -31.490 1.00 33.38 296 GLU A C 1
ATOM 2422 O O . GLU A 1 296 ? 6.017 25.598 -30.684 1.00 33.38 296 GLU A O 1
ATOM 2427 N N . GLU A 1 297 ? 5.003 26.794 -32.303 1.00 32.06 297 GLU A N 1
ATOM 2428 C CA . GLU A 1 297 ? 6.005 27.814 -32.523 1.00 32.06 297 GLU A CA 1
ATOM 2429 C C . GLU A 1 297 ? 6.310 28.646 -31.271 1.00 32.06 297 GLU A C 1
ATOM 2431 O O . GLU A 1 297 ? 5.440 29.018 -30.487 1.00 32.06 297 GLU A O 1
ATOM 2436 N N . LYS A 1 298 ? 7.594 28.996 -31.160 1.00 35.59 298 LYS A N 1
ATOM 2437 C CA . LYS A 1 298 ? 8.194 30.085 -30.377 1.00 35.59 298 LYS A CA 1
ATOM 2438 C C . LYS A 1 298 ? 7.189 31.103 -29.805 1.00 35.59 298 LYS A C 1
ATOM 2440 O O . LYS A 1 298 ? 6.805 32.061 -30.478 1.00 35.59 298 LYS A O 1
ATOM 2445 N N . ALA A 1 299 ? 6.910 31.004 -28.507 1.00 31.45 299 ALA A N 1
ATOM 2446 C CA . ALA A 1 299 ? 6.408 32.138 -27.743 1.00 31.45 299 ALA A CA 1
ATOM 2447 C C . ALA A 1 299 ? 7.511 33.213 -27.662 1.00 31.45 299 ALA A C 1
ATOM 2449 O O . ALA A 1 299 ? 8.542 33.033 -27.013 1.00 31.45 299 ALA A O 1
ATOM 2450 N N . LYS A 1 300 ? 7.302 34.332 -28.366 1.00 35.09 300 LYS A N 1
ATOM 2451 C CA . LYS A 1 300 ? 8.063 35.578 -28.205 1.00 35.09 300 LYS A CA 1
ATOM 2452 C C . LYS A 1 300 ? 8.026 36.006 -26.733 1.00 35.09 300 LYS A C 1
ATOM 2454 O O . LYS A 1 300 ? 6.966 36.364 -26.228 1.00 35.09 300 LYS A O 1
ATOM 2459 N N . TYR A 1 301 ? 9.182 36.042 -26.076 1.00 38.53 301 TYR A N 1
ATOM 2460 C CA . TYR A 1 301 ? 9.347 36.809 -24.845 1.00 38.53 301 TYR A CA 1
ATOM 2461 C C . TYR A 1 301 ? 9.356 38.298 -25.195 1.00 38.53 301 TYR A C 1
ATOM 2463 O O . TYR A 1 301 ? 10.228 38.765 -25.925 1.00 38.53 301 TYR A O 1
ATOM 2471 N N . GLY A 1 302 ? 8.360 39.025 -24.693 1.00 41.75 302 GLY A N 1
ATOM 2472 C CA . GLY A 1 302 ? 8.352 40.480 -24.684 1.00 41.75 302 GLY A CA 1
ATOM 2473 C C . GLY A 1 302 ? 9.196 41.025 -23.533 1.00 41.75 302 GLY A C 1
ATOM 2474 O O . GLY A 1 302 ? 9.003 40.645 -22.378 1.00 41.75 302 GLY A O 1
ATOM 2475 N N . LYS A 1 303 ? 10.101 41.939 -23.869 1.00 31.72 303 LYS A N 1
ATOM 2476 C CA . LYS A 1 303 ? 10.324 43.202 -23.165 1.00 31.72 303 LYS A CA 1
ATOM 2477 C C . LYS A 1 303 ? 10.452 44.286 -24.224 1.00 31.72 303 LYS A C 1
ATOM 2479 O O . LYS A 1 303 ? 11.022 43.969 -25.292 1.00 31.72 303 LYS A O 1
#

Mean predicted aligned error: 11.69 Å

Radius of gyration: 28.97 Å; Cα contacts (8 Å, |Δi|>4): 287; chains: 1; bounding box: 66×60×88 Å

Nearest PDB structures (foldseek):
  8w2p-assembly1_A  TM=4.628E-01  e=6.540E-07  Geobacillus stearothermophilus
  5ybb-assembly1_B  TM=9.131E-01  e=4.435E-02  Caldanaerobacter subterraneus subsp. tengcongensis MB4